Protein AF-0000000072377292 (afdb_homodimer)

Solvent-accessible surface area (backbone atoms only — not comparable to full-atom values): 14966 Å² total; per-residue (Å²): 128,84,75,73,73,66,74,70,62,81,72,75,58,75,62,56,68,40,69,69,59,47,49,64,40,39,66,60,52,14,61,30,43,77,53,61,78,62,57,56,56,51,33,43,78,67,64,73,38,49,72,64,57,51,51,53,51,50,49,40,46,76,70,64,47,57,48,38,60,54,42,36,54,50,50,62,59,41,61,79,67,62,52,64,70,54,53,48,56,61,66,24,74,66,40,38,66,78,19,56,61,43,51,62,51,50,51,50,44,52,52,49,24,52,52,52,51,52,50,51,50,53,54,52,51,54,53,58,70,77,101,129,83,76,76,74,61,84,61,62,84,68,73,58,75,63,58,67,41,70,67,57,46,62,70,42,39,66,61,51,15,61,30,42,76,55,60,78,61,57,57,57,52,34,43,54,66,64,74,40,49,73,66,58,49,52,52,51,52,51,40,45,75,70,65,47,58,48,37,60,55,43,36,54,52,50,63,60,41,60,78,66,63,50,65,70,54,53,48,57,64,64,24,74,67,40,39,66,76,21,58,59,43,51,62,53,51,50,51,42,53,53,51,25,52,51,54,50,50,52,51,52,52,53,51,52,54,53,60,70,76,101

InterPro domains:
  IPR004865 HSR domain [PF03172] (20-111)
  IPR004865 HSR domain [PS51414] (1-114)
  IPR043563 Nuclear body protein Sp110/Sp140/Sp140L-like [PTHR46386] (19-120)

pLDDT: mean 91.59, std 15.27, range [23.58, 98.94]

Sequence (262 aa):
MPTEHKQHLPEFPESFLSSRHFIYQKLEIAYAIHKPFPFLEGLRDNSFITETMYRESMEAYRNQVPVPRLVYNILSHLEKMFNLSFLQMLFSRINLREYPDLTRILKSFRSDSVWQKDKEGQRGREMNRDGMPTEHKQHLPEFPESFLSSRHFIYQKLEIAYAIHKP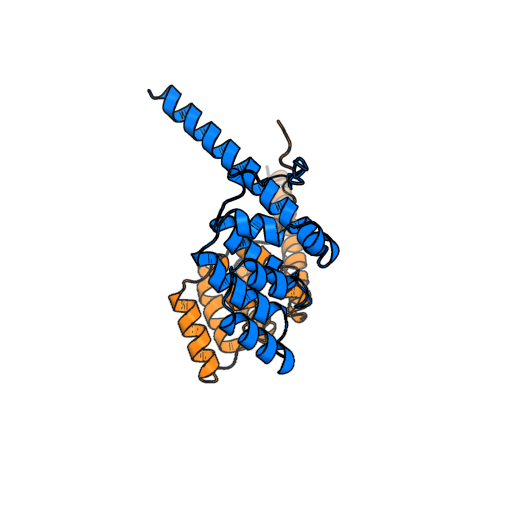FPFLEGLRDNSFITETMYRESMEAYRNQVPVPRLVYNILSHLEKMFNLSFLQMLFSRINLREYPDLTRILKSFRSDSVWQKDKEGQRGREMNRDG

Structure (mmCIF, N/CA/C/O backbone):
data_AF-0000000072377292-model_v1
#
loop_
_entity.id
_entity.type
_entity.pdbx_description
1 polymer 'Uncharacterized protein'
#
loop_
_atom_site.group_PDB
_atom_site.id
_atom_site.type_symbol
_atom_site.label_atom_id
_atom_site.label_alt_id
_atom_site.label_comp_id
_atom_site.label_asym_id
_atom_site.label_entity_id
_atom_site.label_seq_id
_atom_site.pdbx_PDB_ins_code
_atom_site.Cartn_x
_atom_site.Cartn_y
_atom_site.Cartn_z
_atom_site.occupancy
_atom_site.B_iso_or_equiv
_atom_site.auth_seq_id
_atom_site.auth_comp_id
_atom_site.auth_asym_id
_atom_site.auth_atom_id
_atom_site.pdbx_PDB_model_num
ATOM 1 N N . MET A 1 1 ? -16.922 46.625 6.844 1 34.06 1 MET A N 1
ATOM 2 C CA . MET A 1 1 ? -16.625 45.25 7.285 1 34.06 1 MET A CA 1
ATOM 3 C C . MET A 1 1 ? -16.266 44.375 6.102 1 34.06 1 MET A C 1
ATOM 5 O O . MET A 1 1 ? -17 44.312 5.113 1 34.06 1 MET A O 1
ATOM 9 N N . PRO A 1 2 ? -14.977 44.156 5.684 1 46.56 2 PRO A N 1
ATOM 10 C CA . PRO A 1 2 ? -14.602 43.312 4.527 1 46.56 2 PRO A CA 1
ATOM 11 C C . PRO A 1 2 ? -15.258 41.938 4.547 1 46.56 2 PRO A C 1
ATOM 13 O O . PRO A 1 2 ? -15.422 41.344 5.613 1 46.56 2 PRO A O 1
ATOM 16 N N . THR A 1 3 ? -16.359 41.781 3.857 1 43.12 3 THR A N 1
ATOM 17 C CA . THR A 1 3 ? -16.906 40.469 3.621 1 43.12 3 THR A CA 1
ATOM 18 C C . THR A 1 3 ? -15.797 39.469 3.338 1 43.12 3 THR A C 1
ATOM 20 O O . THR A 1 3 ? -15.008 39.656 2.412 1 43.12 3 THR A O 1
ATOM 23 N N . GLU A 1 4 ? -15.156 38.906 4.328 1 42.75 4 GLU A N 1
ATOM 24 C CA . GLU A 1 4 ? -14.258 37.781 4.164 1 42.75 4 GLU A CA 1
ATOM 25 C C . GLU A 1 4 ? -14.758 36.844 3.072 1 42.75 4 GLU A C 1
ATOM 27 O O . GLU A 1 4 ? -15.836 36.25 3.191 1 42.75 4 GLU A O 1
ATOM 32 N N . HIS A 1 5 ? -14.68 37.156 1.883 1 44.66 5 HIS A N 1
ATOM 33 C CA . HIS A 1 5 ? -14.789 36.125 0.8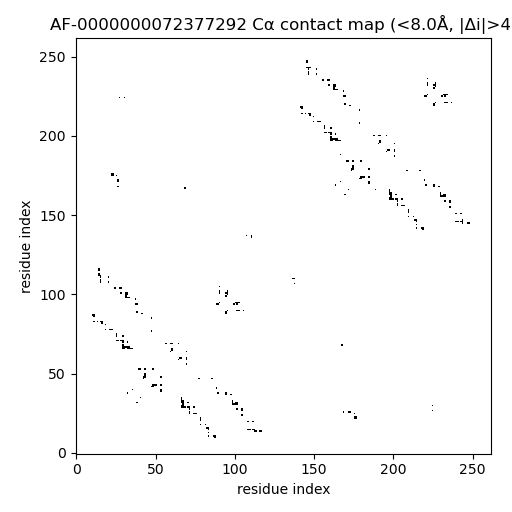59 1 44.66 5 HIS A CA 1
ATOM 34 C C . HIS A 1 5 ? -14.125 34.812 1.31 1 44.66 5 HIS A C 1
ATOM 36 O O . HIS A 1 5 ? -12.898 34.688 1.231 1 44.66 5 HIS A O 1
ATOM 42 N N . LYS A 1 6 ? -14.586 34.312 2.418 1 44.5 6 LYS A N 1
ATOM 43 C CA . LYS A 1 6 ? -14.109 32.969 2.67 1 44.5 6 LYS A CA 1
ATOM 44 C C . LYS A 1 6 ? -13.969 32.188 1.368 1 44.5 6 LYS A C 1
ATOM 46 O O . LYS A 1 6 ? -14.945 32 0.636 1 44.5 6 LYS A O 1
ATOM 51 N N . GLN A 1 7 ? -13.07 32.312 0.555 1 45.59 7 GLN A N 1
ATOM 52 C CA . GLN A 1 7 ? -12.766 31.375 -0.523 1 45.59 7 GLN A CA 1
ATOM 53 C C . GLN A 1 7 ? -13.219 29.953 -0.169 1 45.59 7 GLN A C 1
ATOM 55 O O . GLN A 1 7 ? -12.703 29.359 0.776 1 45.59 7 GLN A O 1
ATOM 60 N N . HIS A 1 8 ? -14.5 29.703 -0.208 1 46.12 8 HIS A N 1
ATOM 61 C CA . HIS A 1 8 ? -15.109 28.406 0.026 1 46.12 8 HIS A CA 1
ATOM 62 C C . HIS A 1 8 ? -14.328 27.297 -0.676 1 46.12 8 HIS A C 1
ATOM 64 O O . HIS A 1 8 ? -14.234 27.281 -1.905 1 46.12 8 HIS A O 1
ATOM 70 N N . LEU A 1 9 ? -13.133 27.016 -0.276 1 53.72 9 LEU A N 1
ATOM 71 C CA . LEU A 1 9 ? -12.578 25.781 -0.829 1 53.72 9 LEU A CA 1
ATOM 72 C C . LEU A 1 9 ? -13.656 24.703 -0.953 1 53.72 9 LEU A C 1
ATOM 74 O O . LEU A 1 9 ? -14.492 24.562 -0.06 1 53.72 9 LEU A O 1
ATOM 78 N N . PRO A 1 10 ? -13.969 24.391 -2.152 1 58.41 10 PRO A N 1
ATOM 79 C CA . PRO A 1 10 ? -15.008 23.359 -2.254 1 58.41 10 PRO A CA 1
ATOM 80 C C . PRO A 1 10 ? -14.883 22.297 -1.171 1 58.41 10 PRO A C 1
ATOM 82 O O . PRO A 1 10 ? -13.789 21.797 -0.911 1 58.41 10 PRO A O 1
ATOM 85 N N . GLU A 1 11 ? -15.75 22.438 -0.273 1 76.75 11 GLU A N 1
ATOM 86 C CA . GLU A 1 11 ? -15.828 21.438 0.794 1 76.75 11 GLU A CA 1
ATOM 87 C C . GLU A 1 11 ? -16.031 20.031 0.229 1 76.75 11 GLU A C 1
ATOM 89 O O . GLU A 1 11 ? -16.812 19.844 -0.714 1 76.75 11 GLU A O 1
ATOM 94 N N . PHE A 1 12 ? -15.156 19.188 0.659 1 86.62 12 PHE A N 1
ATOM 95 C CA . PHE A 1 12 ? -15.336 17.797 0.288 1 86.62 12 PHE A CA 1
ATOM 96 C C . PHE A 1 12 ? -16.625 17.234 0.87 1 86.62 12 PHE A C 1
ATOM 98 O O . PHE A 1 12 ? -16.938 17.469 2.041 1 86.62 12 PHE A O 1
ATOM 105 N N . PRO A 1 13 ? -17.344 16.688 0.032 1 88.5 13 PRO A N 1
ATOM 106 C CA . PRO A 1 13 ? -18.547 16.078 0.593 1 88.5 13 PRO A CA 1
ATOM 107 C C . PRO A 1 13 ? -18.234 15.055 1.686 1 88.5 13 PRO A C 1
ATOM 109 O O . PRO A 1 13 ? -17.172 14.414 1.654 1 88.5 13 PRO A O 1
ATOM 112 N N . GLU A 1 14 ? -19.125 14.898 2.621 1 90.25 14 GLU A N 1
ATOM 113 C CA . GLU A 1 14 ? -18.969 13.961 3.734 1 90.25 14 GLU A CA 1
ATOM 114 C C . GLU A 1 14 ? -18.781 12.531 3.236 1 90.25 14 GLU A C 1
ATOM 116 O O . GLU A 1 14 ? -18.172 11.711 3.912 1 90.25 14 GLU A O 1
ATOM 121 N N . SER A 1 15 ? -19.25 12.234 2.078 1 91.25 15 SER A N 1
ATOM 122 C CA . SER A 1 15 ? -19.172 10.898 1.493 1 91.25 15 SER A CA 1
ATOM 123 C C . SER A 1 15 ? -17.734 10.523 1.148 1 91.25 15 SER A C 1
ATOM 125 O O . SER A 1 15 ? -17.438 9.359 0.872 1 91.25 15 SER A O 1
ATOM 127 N N . PHE A 1 16 ? -16.891 11.508 1.224 1 92.38 16 PHE A N 1
ATOM 128 C CA . PHE A 1 16 ? -15.477 11.25 0.997 1 92.38 16 PHE A CA 1
ATOM 129 C C . PHE A 1 16 ? -14.844 10.562 2.207 1 92.38 16 PHE A C 1
ATOM 131 O O . PHE A 1 16 ? -13.773 9.969 2.104 1 92.38 16 PHE A O 1
ATOM 138 N N . LEU A 1 17 ? -15.477 10.727 3.332 1 92.31 17 LEU A N 1
ATOM 139 C CA . LEU A 1 17 ? -14.906 10.18 4.555 1 92.31 17 LEU A CA 1
ATOM 140 C C . LEU A 1 17 ? -15.055 8.664 4.594 1 92.31 17 LEU A C 1
ATOM 142 O O . LEU A 1 17 ? -16.094 8.148 4.988 1 92.31 17 LEU A O 1
ATOM 146 N N . SER A 1 18 ? -14.094 8.008 4.258 1 94 18 SER A N 1
ATOM 147 C CA . SER A 1 18 ? -13.984 6.551 4.312 1 94 18 SER A CA 1
ATOM 148 C C . SER A 1 18 ? -12.625 6.121 4.852 1 94 18 SER A C 1
ATOM 150 O O . SER A 1 18 ? -11.617 6.184 4.141 1 94 18 SER A O 1
ATOM 152 N N . SER A 1 19 ? -12.586 5.691 6.043 1 95.06 19 SER A N 1
ATOM 153 C CA . SER A 1 19 ? -11.344 5.223 6.645 1 95.06 19 SER A CA 1
ATOM 154 C C . SER A 1 19 ? -10.781 4.02 5.891 1 95.06 19 SER A C 1
ATOM 156 O O . SER A 1 19 ? -9.57 3.895 5.723 1 95.06 19 SER A O 1
ATOM 158 N N . ARG A 1 20 ? -11.703 3.191 5.492 1 95.44 20 ARG A N 1
ATOM 159 C CA . ARG A 1 20 ? -11.289 2.016 4.734 1 95.44 20 ARG A CA 1
ATOM 160 C C . ARG A 1 20 ? -10.555 2.416 3.459 1 95.44 20 ARG A C 1
ATOM 162 O O . ARG A 1 20 ? -9.5 1.871 3.148 1 95.44 20 ARG A O 1
ATOM 169 N N . HIS A 1 21 ? -11.18 3.348 2.766 1 96.94 21 HIS A N 1
ATOM 170 C CA . HIS A 1 21 ? -10.562 3.779 1.517 1 96.94 21 HIS A CA 1
ATOM 171 C C . HIS A 1 21 ? -9.242 4.496 1.774 1 96.94 21 HIS A C 1
ATOM 173 O O . HIS A 1 21 ? -8.289 4.352 1.003 1 96.94 21 HIS A O 1
ATOM 179 N N . PHE A 1 22 ? -9.18 5.27 2.846 1 97.94 22 PHE A N 1
ATOM 180 C CA . PHE A 1 22 ? -7.941 5.934 3.229 1 97.94 22 PHE A CA 1
ATOM 181 C C . PHE A 1 22 ? -6.836 4.914 3.48 1 97.94 22 PHE A C 1
ATOM 183 O O . PHE A 1 22 ? -5.723 5.062 2.975 1 97.94 22 PHE A O 1
ATOM 190 N N . ILE A 1 23 ? -7.105 3.873 4.23 1 97.75 23 ILE A N 1
ATOM 191 C CA . ILE A 1 23 ? -6.129 2.838 4.551 1 97.75 23 ILE A CA 1
ATOM 192 C C . ILE A 1 23 ? -5.684 2.137 3.268 1 97.75 23 ILE A C 1
ATOM 194 O O . ILE A 1 23 ? -4.488 1.904 3.064 1 97.75 23 ILE A O 1
ATOM 198 N N . TYR A 1 24 ? -6.617 1.896 2.373 1 96.5 24 TYR A N 1
ATOM 199 C CA . TYR A 1 24 ? -6.336 1.255 1.092 1 96.5 24 TYR A CA 1
ATOM 200 C C . TYR A 1 24 ? -5.406 2.111 0.244 1 96.5 24 TYR A C 1
ATOM 202 O O . TYR A 1 24 ? -4.551 1.588 -0.475 1 96.5 24 TYR A O 1
ATOM 210 N N . GLN A 1 25 ? -5.477 3.461 0.344 1 97.56 25 GLN A N 1
ATOM 211 C CA . GLN A 1 25 ? -4.73 4.406 -0.48 1 97.56 25 GLN A CA 1
ATOM 212 C C . GLN A 1 25 ? -3.48 4.898 0.246 1 97.56 25 GLN A C 1
ATOM 214 O O . GLN A 1 25 ? -2.676 5.641 -0.324 1 97.56 25 GLN A O 1
ATOM 219 N N . LYS A 1 26 ? -3.285 4.5 1.418 1 98.56 26 LYS A N 1
ATOM 220 C CA . LYS A 1 26 ? -2.279 5.062 2.314 1 98.56 26 LYS A CA 1
ATOM 221 C C . LYS A 1 26 ? -0.888 4.992 1.694 1 98.56 26 LYS A C 1
ATOM 223 O O . LYS A 1 26 ? -0.163 5.988 1.665 1 98.56 26 LYS A O 1
ATOM 228 N N . LEU A 1 27 ? -0.488 3.814 1.159 1 98.62 27 LEU A N 1
ATOM 229 C CA . LEU A 1 27 ? 0.818 3.662 0.526 1 98.62 27 LEU A CA 1
ATOM 230 C C . LEU A 1 27 ? 0.934 4.555 -0.704 1 98.62 27 LEU A C 1
ATOM 232 O O . LEU A 1 27 ? 1.964 5.199 -0.913 1 98.62 27 LEU A O 1
ATOM 236 N N . GLU A 1 28 ? -0.138 4.645 -1.483 1 98.62 28 GLU A N 1
ATOM 237 C CA . GLU A 1 28 ? -0.128 5.496 -2.668 1 98.62 28 GLU A CA 1
ATOM 238 C C . GLU A 1 28 ? 0.065 6.965 -2.291 1 98.62 28 GLU A C 1
ATOM 240 O O . GLU A 1 28 ? 0.78 7.699 -2.977 1 98.62 28 GLU A O 1
ATOM 245 N N . ILE A 1 29 ? -0.545 7.375 -1.211 1 98.81 29 ILE A N 1
ATOM 246 C CA . ILE A 1 29 ? -0.378 8.742 -0.734 1 98.81 29 ILE A CA 1
ATOM 247 C C . ILE A 1 29 ? 1.07 8.969 -0.307 1 98.81 29 ILE A C 1
ATOM 249 O O . ILE A 1 29 ? 1.687 9.969 -0.682 1 98.81 29 ILE A O 1
ATOM 253 N N . ALA A 1 30 ? 1.589 8.07 0.428 1 98.88 30 ALA A N 1
ATOM 254 C CA . ALA A 1 30 ? 2.957 8.195 0.923 1 98.88 30 ALA A CA 1
ATOM 255 C C . ALA A 1 30 ? 3.945 8.352 -0.23 1 98.88 30 ALA A C 1
ATOM 257 O O . ALA A 1 30 ? 4.879 9.148 -0.154 1 98.88 30 ALA A O 1
ATOM 258 N N . TYR A 1 31 ? 3.707 7.625 -1.323 1 98.75 31 TYR A N 1
ATOM 259 C CA . TYR A 1 31 ? 4.633 7.652 -2.449 1 98.75 31 TYR A CA 1
ATOM 260 C C . TYR A 1 31 ? 4.352 8.844 -3.359 1 98.75 31 TYR A C 1
ATOM 262 O O . TYR A 1 31 ? 5.199 9.227 -4.168 1 98.75 31 TYR A O 1
ATOM 270 N N . ALA A 1 32 ? 3.178 9.414 -3.252 1 98.81 32 ALA A N 1
ATOM 271 C CA . ALA A 1 32 ? 2.85 10.602 -4.035 1 98.81 32 ALA A CA 1
ATOM 272 C C . ALA A 1 32 ? 3.553 11.836 -3.477 1 98.81 32 ALA A C 1
ATOM 274 O O . ALA A 1 32 ? 3.912 12.75 -4.227 1 98.81 32 ALA A O 1
ATOM 275 N N . ILE A 1 33 ? 3.699 11.836 -2.199 1 98.88 33 ILE A N 1
ATOM 276 C CA . ILE A 1 33 ? 4.379 12.938 -1.528 1 98.88 33 ILE A CA 1
ATOM 277 C C . ILE A 1 33 ? 5.887 12.703 -1.545 1 98.88 33 ILE A C 1
ATOM 279 O O . ILE A 1 33 ? 6.434 12.078 -0.632 1 98.88 33 ILE A O 1
ATOM 283 N N . HIS A 1 34 ? 6.562 13.289 -2.539 1 97.94 34 HIS A N 1
ATOM 284 C CA . HIS A 1 34 ? 7.934 12.898 -2.842 1 97.94 34 HIS A CA 1
ATOM 285 C C . HIS A 1 34 ? 8.938 13.828 -2.162 1 97.94 34 HIS A C 1
ATOM 287 O O . HIS A 1 34 ? 10.141 13.586 -2.215 1 97.94 34 HIS A O 1
ATOM 293 N N . LYS A 1 35 ? 8.484 14.883 -1.556 1 98.62 35 LYS A N 1
ATOM 294 C CA . LYS A 1 35 ? 9.297 15.781 -0.741 1 98.62 35 LYS A CA 1
ATOM 295 C C . LYS A 1 35 ? 8.5 16.297 0.454 1 98.62 35 LYS A C 1
ATOM 297 O O . LYS A 1 35 ? 7.277 16.422 0.391 1 98.62 35 LYS A O 1
ATOM 302 N N . PRO A 1 36 ? 9.227 16.594 1.547 1 98.75 36 PRO A N 1
ATOM 303 C CA . PRO A 1 36 ? 8.5 16.938 2.771 1 98.75 36 PRO A CA 1
ATOM 304 C C . PRO A 1 36 ? 7.711 18.234 2.637 1 98.75 36 PRO A C 1
ATOM 306 O O . PRO A 1 36 ? 6.566 18.312 3.094 1 98.75 36 PRO A O 1
ATOM 309 N N . PHE A 1 37 ? 8.414 19.297 2.055 1 98.81 37 PHE A N 1
ATOM 310 C CA . PHE A 1 37 ? 7.742 20.578 1.917 1 98.81 37 PHE A CA 1
ATOM 311 C C . PHE A 1 37 ? 6.867 20.594 0.667 1 98.81 37 PHE A C 1
ATOM 313 O O . PHE A 1 37 ? 7.324 20.25 -0.421 1 98.81 37 PHE A O 1
ATOM 320 N N . PRO A 1 38 ? 5.645 21 0.76 1 98.81 38 PRO A N 1
ATOM 321 C CA . PRO A 1 38 ? 5.023 21.719 1.875 1 98.81 38 PRO A CA 1
ATOM 322 C C . PRO A 1 38 ? 4.164 20.812 2.754 1 98.81 38 PRO A C 1
ATOM 324 O O . PRO A 1 38 ? 3.547 21.281 3.713 1 98.81 38 PRO A O 1
ATOM 327 N N . PHE A 1 39 ? 4.043 19.578 2.541 1 98.94 39 PHE A N 1
ATOM 328 C CA . PHE A 1 39 ? 3.068 18.688 3.164 1 98.94 39 PHE A CA 1
ATOM 329 C C . PHE A 1 39 ? 3.242 18.672 4.676 1 98.94 39 PHE A C 1
ATOM 331 O O . PHE A 1 39 ? 2.279 18.859 5.422 1 98.94 39 PHE A O 1
ATOM 338 N N . LEU A 1 40 ? 4.461 18.516 5.148 1 98.88 40 LEU A N 1
ATOM 339 C CA . LEU A 1 40 ? 4.699 18.406 6.582 1 98.88 40 LEU A CA 1
ATOM 340 C C . LEU A 1 40 ? 4.402 19.734 7.281 1 98.88 40 LEU A C 1
ATOM 342 O O . LEU A 1 40 ? 3.879 19.734 8.398 1 98.88 40 LEU A O 1
ATOM 346 N N . GLU A 1 41 ? 4.723 20.797 6.633 1 98.81 41 GLU A N 1
ATOM 347 C CA . GLU A 1 41 ? 4.383 22.109 7.172 1 98.81 41 GLU A CA 1
ATOM 348 C C . GLU A 1 41 ? 2.871 22.297 7.266 1 98.81 41 GLU A C 1
ATOM 350 O O . GLU A 1 41 ? 2.367 22.859 8.242 1 98.81 41 GLU A O 1
ATOM 355 N N . GLY A 1 42 ? 2.172 21.812 6.219 1 98.69 42 GLY A N 1
ATOM 356 C CA . GLY A 1 42 ? 0.72 21.875 6.262 1 98.69 42 GLY A CA 1
ATOM 357 C C . GLY A 1 42 ? 0.125 21.062 7.406 1 98.69 42 GLY A C 1
ATOM 358 O O . GLY A 1 42 ? -0.812 21.516 8.062 1 98.69 42 GLY A O 1
ATOM 359 N N . LEU A 1 43 ? 0.648 19.922 7.699 1 98.69 43 LEU A N 1
ATOM 360 C CA . LEU A 1 43 ? 0.184 19.094 8.805 1 98.69 43 LEU A CA 1
ATOM 361 C C . LEU A 1 43 ? 0.381 19.812 10.141 1 98.69 43 LEU A C 1
ATOM 363 O O . LEU A 1 43 ? -0.53 19.859 10.969 1 98.69 43 LEU A O 1
ATOM 367 N N . ARG A 1 44 ? 1.561 20.391 10.297 1 98.56 44 ARG A N 1
ATOM 368 C CA . ARG A 1 44 ? 1.896 21.078 11.539 1 98.56 44 ARG A CA 1
ATOM 369 C C . ARG A 1 44 ? 1.021 22.312 11.742 1 98.56 44 ARG A C 1
ATOM 371 O O . ARG A 1 44 ? 0.413 22.484 12.797 1 98.56 44 ARG A O 1
ATOM 378 N N . ASP A 1 45 ? 0.889 23.078 10.68 1 98.12 45 ASP A N 1
ATOM 379 C CA . ASP A 1 45 ? 0.205 24.375 10.773 1 98.12 45 ASP A CA 1
ATOM 380 C C . ASP A 1 45 ? -1.294 24.188 10.992 1 98.12 45 ASP A C 1
ATOM 382 O O . ASP A 1 45 ? -1.967 25.078 11.516 1 98.12 45 ASP A O 1
ATOM 386 N N . ASN A 1 46 ? -1.831 23.062 10.648 1 97.25 46 ASN A N 1
ATOM 387 C CA . ASN A 1 46 ? -3.244 22.766 10.859 1 97.25 46 ASN A CA 1
ATOM 388 C C . ASN A 1 46 ? -3.449 21.844 12.062 1 97.25 46 ASN A C 1
ATOM 390 O O . ASN A 1 46 ? -4.547 21.328 12.266 1 97.25 46 ASN A O 1
ATOM 394 N N . SER A 1 47 ? -2.443 21.5 12.805 1 97.25 47 SER A N 1
ATOM 395 C CA . SER A 1 47 ? -2.457 20.797 14.078 1 97.25 47 SER A CA 1
ATOM 396 C C . SER A 1 47 ? -2.82 19.328 13.891 1 97.25 47 SER A C 1
ATOM 398 O O . SER A 1 47 ? -3.418 18.703 14.773 1 97.25 47 SER A O 1
ATOM 400 N N . PHE A 1 48 ? -2.516 18.828 12.672 1 98.06 48 PHE A N 1
ATOM 401 C CA . PHE A 1 48 ? -2.715 17.391 12.461 1 98.06 48 PHE A CA 1
ATOM 402 C C . PHE A 1 48 ? -1.597 16.594 13.109 1 98.06 48 PHE A C 1
ATOM 404 O O . PHE A 1 48 ? -1.788 15.422 13.453 1 98.06 48 PHE A O 1
ATOM 411 N N . ILE A 1 49 ? -0.416 17.203 13.227 1 98.44 49 ILE A N 1
ATOM 412 C CA . ILE A 1 49 ? 0.687 16.609 13.984 1 98.44 49 ILE A CA 1
ATOM 413 C C . ILE A 1 49 ? 1.219 17.641 14.984 1 98.44 49 ILE A C 1
ATOM 415 O O . ILE A 1 49 ? 1.006 18.844 14.828 1 98.44 49 ILE A O 1
ATOM 419 N N . THR A 1 50 ? 1.855 17.188 15.977 1 98.25 50 THR A N 1
ATOM 420 C CA . THR A 1 50 ? 2.455 18.047 16.984 1 98.25 50 THR A CA 1
ATOM 421 C C . THR A 1 50 ? 3.773 18.625 16.484 1 98.25 50 THR A C 1
ATOM 423 O O . THR A 1 50 ? 4.348 18.141 15.508 1 98.25 50 THR A O 1
ATOM 426 N N . GLU A 1 51 ? 4.195 19.609 17.172 1 98.5 51 GLU A N 1
ATOM 427 C CA . GLU A 1 51 ? 5.52 20.156 16.922 1 98.5 51 GLU A CA 1
ATOM 428 C C . GLU A 1 51 ? 6.602 19.094 17.078 1 98.5 51 GLU A C 1
ATOM 430 O O . GLU A 1 51 ? 7.574 19.078 16.328 1 98.5 51 GLU A O 1
ATOM 435 N N . THR A 1 52 ? 6.461 18.266 18.016 1 98.62 52 THR A N 1
ATOM 436 C CA . THR A 1 52 ? 7.434 17.203 18.266 1 98.62 52 THR A CA 1
ATOM 437 C C . THR A 1 52 ? 7.477 16.219 17.094 1 98.62 52 THR A C 1
ATOM 439 O O . THR A 1 52 ? 8.555 15.891 16.594 1 98.62 52 THR A O 1
ATOM 442 N N . MET A 1 53 ? 6.34 15.781 16.641 1 98.5 53 MET A N 1
ATOM 443 C CA . MET A 1 53 ? 6.285 14.859 15.5 1 98.5 53 MET A CA 1
ATOM 444 C C . MET A 1 53 ? 6.891 15.5 14.25 1 98.5 53 MET A C 1
ATOM 446 O O . MET A 1 53 ? 7.59 14.836 13.484 1 98.5 53 MET A O 1
ATOM 450 N N . TYR A 1 54 ? 6.617 16.766 14.094 1 98.75 54 TYR A N 1
ATOM 451 C CA . TYR A 1 54 ? 7.199 17.484 12.969 1 98.75 54 TYR A CA 1
ATOM 452 C C . TYR A 1 54 ? 8.719 17.484 13.047 1 98.75 54 TYR A C 1
ATOM 454 O O . TYR A 1 54 ? 9.398 17.141 12.078 1 98.75 54 TYR A O 1
ATOM 462 N N . ARG A 1 55 ? 9.227 17.812 14.188 1 98.75 55 ARG A N 1
ATOM 463 C CA . ARG A 1 55 ? 10.672 17.891 14.367 1 98.75 55 ARG A CA 1
ATOM 464 C C . ARG A 1 55 ? 11.32 16.516 14.188 1 98.75 55 ARG A C 1
ATOM 466 O O . ARG A 1 55 ? 12.367 16.406 13.539 1 98.75 55 ARG A O 1
ATOM 473 N N . GLU A 1 56 ? 10.75 15.523 14.711 1 98.69 56 GLU A N 1
ATOM 474 C CA . GLU A 1 56 ? 11.266 14.164 14.57 1 98.69 56 GLU A CA 1
ATOM 475 C C . GLU A 1 56 ? 11.25 13.719 13.117 1 98.69 56 GLU A C 1
ATOM 477 O O . GLU A 1 56 ? 12.172 13.039 12.664 1 98.69 56 GLU A O 1
ATOM 482 N N . SER A 1 57 ? 10.219 14.117 12.367 1 98.69 57 SER A N 1
ATOM 483 C CA . SER A 1 57 ? 10.125 13.773 10.953 1 98.69 57 SER A CA 1
ATOM 484 C C . SER A 1 57 ? 11.203 14.484 10.141 1 98.69 57 SER A C 1
ATOM 486 O O . SER A 1 57 ? 11.836 13.875 9.273 1 98.69 57 SER A O 1
ATOM 488 N N . MET A 1 58 ? 11.438 15.727 10.5 1 98.69 58 MET A N 1
ATOM 489 C CA . MET A 1 58 ? 12.469 16.484 9.797 1 98.69 58 MET A CA 1
ATOM 490 C C . MET A 1 58 ? 13.859 15.953 10.133 1 98.69 58 MET A C 1
ATOM 492 O O . MET A 1 58 ? 14.742 15.953 9.273 1 98.69 58 MET A O 1
ATOM 496 N N . GLU A 1 59 ? 14.008 15.555 11.352 1 98.81 59 GLU A N 1
ATOM 497 C CA . GLU A 1 59 ? 15.273 14.93 11.734 1 98.81 59 GLU A CA 1
ATOM 498 C C . GLU A 1 59 ? 15.492 13.617 10.977 1 98.81 59 GLU A C 1
ATOM 500 O O . GLU A 1 59 ? 16.594 13.359 10.492 1 98.81 59 GLU A O 1
ATOM 505 N N . ALA A 1 60 ? 14.523 12.75 10.867 1 98.62 60 ALA A N 1
ATOM 506 C CA . ALA A 1 60 ? 14.602 11.516 10.086 1 98.62 60 ALA A CA 1
ATOM 507 C C . ALA A 1 60 ? 14.977 11.812 8.641 1 98.62 60 ALA A C 1
ATOM 509 O O . ALA A 1 60 ? 15.828 11.133 8.062 1 98.62 60 ALA A O 1
ATOM 510 N N . TYR A 1 61 ? 14.359 12.859 8.156 1 98.62 61 TYR A N 1
ATOM 511 C CA . TYR A 1 61 ? 14.648 13.273 6.789 1 98.62 61 TYR A CA 1
ATOM 512 C C . TYR A 1 61 ? 16.109 13.672 6.637 1 98.62 61 TYR A C 1
ATOM 514 O O . TYR A 1 61 ? 16.781 13.258 5.688 1 98.62 61 TYR A O 1
ATOM 522 N N . ARG A 1 62 ? 16.609 14.414 7.531 1 98.38 62 ARG A N 1
ATOM 523 C CA . ARG A 1 62 ? 18.016 14.844 7.5 1 98.38 62 ARG A CA 1
ATOM 524 C C . ARG A 1 62 ? 18.953 13.648 7.648 1 98.38 62 ARG A C 1
ATOM 526 O O . ARG A 1 62 ? 20.062 13.656 7.102 1 98.38 62 ARG A O 1
ATOM 533 N N . ASN A 1 63 ? 18.484 12.633 8.312 1 98.31 63 ASN A N 1
ATOM 534 C CA . ASN A 1 63 ? 19.266 11.422 8.516 1 98.31 63 ASN A CA 1
ATOM 535 C C . ASN A 1 63 ? 19.047 10.422 7.391 1 98.31 63 ASN A C 1
ATOM 537 O O . ASN A 1 63 ? 19.312 9.227 7.559 1 98.31 63 ASN A O 1
ATOM 541 N N . GLN A 1 64 ? 18.344 10.789 6.375 1 97.94 64 GLN A N 1
ATOM 542 C CA . GLN A 1 64 ? 18.281 10.094 5.094 1 97.94 64 GLN A CA 1
ATOM 543 C C . GLN A 1 64 ? 17.25 8.961 5.121 1 97.94 64 GLN A C 1
ATOM 545 O O . GLN A 1 64 ? 17.375 7.984 4.379 1 97.94 64 GLN A O 1
ATOM 550 N N . VAL A 1 65 ? 16.344 9.055 6 1 97.75 65 VAL A N 1
ATOM 551 C CA . VAL A 1 65 ? 15.172 8.203 5.879 1 97.75 65 VAL A CA 1
ATOM 552 C C . VAL A 1 65 ? 14.391 8.578 4.617 1 97.75 65 VAL A C 1
ATOM 554 O O . VAL A 1 65 ? 14.102 9.75 4.383 1 97.75 65 VAL A O 1
ATOM 557 N N . PRO A 1 66 ? 14.047 7.555 3.793 1 98.06 66 PRO A N 1
ATOM 558 C CA . PRO A 1 66 ? 13.281 7.895 2.586 1 98.06 66 PRO A CA 1
ATOM 559 C C . PRO A 1 66 ? 11.961 8.578 2.9 1 98.06 66 PRO A C 1
ATOM 561 O O . PRO A 1 66 ? 11.289 8.227 3.873 1 98.06 66 PRO A O 1
ATOM 564 N N . VAL A 1 67 ? 11.516 9.461 2.045 1 98.69 67 VAL A N 1
ATOM 565 C CA . VAL A 1 67 ? 10.336 10.297 2.283 1 98.69 67 VAL A CA 1
ATOM 566 C C . VAL A 1 67 ? 9.086 9.422 2.355 1 98.69 67 VAL A C 1
ATOM 568 O O . VAL A 1 67 ? 8.266 9.586 3.26 1 98.69 67 VAL A O 1
ATOM 571 N N . PRO A 1 68 ? 8.898 8.477 1.458 1 98.81 68 PRO A N 1
ATOM 572 C CA . PRO A 1 68 ? 7.684 7.672 1.565 1 98.81 68 PRO A CA 1
ATOM 573 C C . PRO A 1 68 ? 7.562 6.961 2.91 1 98.81 68 PRO A C 1
ATOM 575 O O . PRO A 1 68 ? 6.453 6.785 3.424 1 98.81 68 PRO A O 1
ATOM 578 N N . ARG A 1 69 ? 8.703 6.574 3.443 1 98.31 69 ARG A N 1
ATOM 579 C CA . ARG A 1 69 ? 8.656 5.934 4.754 1 98.31 69 ARG A CA 1
ATOM 580 C C . ARG A 1 69 ? 8.227 6.922 5.832 1 98.31 69 ARG A C 1
ATOM 582 O O . ARG A 1 69 ? 7.414 6.586 6.695 1 98.31 69 ARG A O 1
ATOM 589 N N . LEU A 1 70 ? 8.781 8.102 5.773 1 98.5 70 LEU A N 1
ATOM 590 C CA . LEU A 1 70 ? 8.438 9.148 6.727 1 98.5 70 LEU A CA 1
ATOM 591 C C . LEU A 1 70 ? 6.965 9.523 6.625 1 98.5 70 LEU A C 1
ATOM 593 O O . LEU A 1 70 ? 6.27 9.594 7.641 1 98.5 70 LEU A O 1
ATOM 597 N N . VAL A 1 71 ? 6.5 9.695 5.441 1 98.88 71 VAL A N 1
ATOM 598 C CA . VAL A 1 71 ? 5.121 10.102 5.207 1 98.88 71 VAL A CA 1
ATOM 599 C C . VAL A 1 71 ? 4.168 8.969 5.598 1 98.88 71 VAL A C 1
ATOM 601 O O . VAL A 1 71 ? 3.127 9.211 6.207 1 98.88 71 VAL A O 1
ATOM 604 N N . TYR A 1 72 ? 4.523 7.801 5.281 1 98.75 72 TYR A N 1
ATOM 605 C CA . TYR A 1 72 ? 3.703 6.652 5.652 1 98.75 72 TYR A CA 1
ATOM 606 C C . TYR A 1 72 ? 3.514 6.586 7.16 1 98.75 72 TYR A C 1
ATOM 608 O O . TYR A 1 72 ? 2.408 6.328 7.645 1 98.75 72 TYR A O 1
ATOM 616 N N . ASN A 1 73 ? 4.617 6.82 7.891 1 97.88 73 ASN A N 1
ATOM 617 C CA . ASN A 1 73 ? 4.535 6.797 9.344 1 97.88 73 ASN A CA 1
ATOM 618 C C . ASN A 1 73 ? 3.564 7.855 9.867 1 97.88 73 ASN A C 1
ATOM 620 O O . ASN A 1 73 ? 2.777 7.586 10.773 1 97.88 73 ASN A O 1
ATOM 624 N N . ILE A 1 74 ? 3.605 8.961 9.297 1 98.56 74 ILE A N 1
ATOM 625 C CA . ILE A 1 74 ? 2.717 10.047 9.703 1 98.56 74 ILE A CA 1
ATOM 626 C C . ILE A 1 74 ? 1.273 9.688 9.359 1 98.56 74 ILE A C 1
ATOM 628 O O . ILE A 1 74 ? 0.369 9.883 10.172 1 98.56 74 ILE A O 1
ATOM 632 N N . LEU A 1 75 ? 1.054 9.156 8.148 1 98.56 75 LEU A N 1
ATOM 633 C CA . LEU A 1 75 ? -0.287 8.773 7.719 1 98.56 75 LEU A CA 1
ATOM 634 C C . LEU A 1 75 ? -0.853 7.676 8.617 1 98.56 75 LEU A C 1
ATOM 636 O O . LEU A 1 75 ? -2.055 7.652 8.891 1 98.56 75 LEU A O 1
ATOM 640 N N . SER A 1 76 ? -0.004 6.777 9.055 1 97.88 76 SER A N 1
ATOM 641 C CA . SER A 1 76 ? -0.432 5.727 9.977 1 97.88 76 SER A CA 1
ATOM 642 C C . SER A 1 76 ? -0.91 6.316 11.297 1 97.88 76 SER A C 1
ATOM 644 O O . SER A 1 76 ? -1.849 5.801 11.906 1 97.88 76 SER A O 1
ATOM 646 N N . HIS A 1 77 ? -0.296 7.379 11.719 1 96.31 77 HIS A N 1
ATOM 647 C CA . HIS A 1 77 ? -0.743 8.109 12.898 1 96.31 77 HIS A CA 1
ATOM 648 C C . HIS A 1 77 ? -2.072 8.812 12.641 1 96.31 77 HIS A C 1
ATOM 650 O O . HIS A 1 77 ? -2.975 8.766 13.484 1 96.31 77 HIS A O 1
ATOM 656 N N . LEU A 1 78 ? -2.266 9.367 11.516 1 96.94 78 LEU A N 1
ATOM 657 C CA . LEU A 1 78 ? -3.428 10.188 11.195 1 96.94 78 LEU A CA 1
ATOM 658 C C . LEU A 1 78 ? -4.652 9.312 10.938 1 96.94 78 LEU A C 1
ATOM 660 O O . LEU A 1 78 ? -5.785 9.797 11 1 96.94 78 LEU A O 1
ATOM 664 N N . GLU A 1 79 ? -4.387 8.086 10.578 1 95.69 79 GLU A N 1
ATOM 665 C CA . GLU A 1 79 ? -5.5 7.176 10.312 1 95.69 79 GLU A CA 1
ATOM 666 C C . GLU A 1 79 ? -6.426 7.078 11.523 1 95.69 79 GLU A C 1
ATOM 668 O O . GLU A 1 79 ? -7.645 6.945 11.367 1 95.69 79 GLU A O 1
ATOM 673 N N . LYS A 1 80 ? -5.891 7.227 12.625 1 92.88 80 LYS A N 1
ATOM 674 C CA . LYS A 1 80 ? -6.633 7.105 13.875 1 92.88 80 LYS A CA 1
ATOM 675 C C . LYS A 1 80 ? -7.523 8.328 14.102 1 92.88 80 LYS A C 1
ATOM 677 O O . LYS A 1 80 ? -8.508 8.25 14.836 1 92.88 80 LYS A O 1
ATOM 682 N N . MET A 1 81 ? -7.23 9.398 13.578 1 91.56 81 MET A N 1
ATOM 683 C CA . MET A 1 81 ? -7.992 10.641 13.727 1 91.56 81 MET A CA 1
ATOM 684 C C . MET A 1 81 ? -8.453 11.156 12.367 1 91.56 81 MET A C 1
ATOM 686 O O . MET A 1 81 ? -8.555 12.367 12.164 1 91.56 81 MET A O 1
ATOM 690 N N . PHE A 1 82 ? -8.586 10.289 11.516 1 93.06 82 PHE A N 1
ATOM 691 C CA . PHE A 1 82 ? -8.969 10.609 10.141 1 93.06 82 PHE A CA 1
ATOM 692 C C . PHE A 1 82 ? -10.25 11.438 10.109 1 93.06 82 PHE A C 1
ATOM 694 O O . PHE A 1 82 ? -11.219 11.109 10.789 1 93.06 82 PHE A O 1
ATOM 701 N N . ASN A 1 83 ? -10.25 12.523 9.375 1 94.81 83 ASN A N 1
ATOM 702 C CA . ASN A 1 83 ? -11.414 13.398 9.281 1 94.81 83 ASN A CA 1
ATOM 703 C C . ASN A 1 83 ? -11.422 14.188 7.973 1 94.81 83 ASN A C 1
ATOM 705 O O . ASN A 1 83 ? -10.461 14.125 7.203 1 94.81 83 ASN A O 1
ATOM 709 N N . LEU A 1 84 ? -12.484 14.898 7.77 1 94.5 84 LEU A N 1
ATOM 710 C CA . LEU A 1 84 ? -12.711 15.586 6.5 1 94.5 84 LEU A CA 1
ATOM 711 C C . LEU A 1 84 ? -11.742 16.75 6.332 1 94.5 84 LEU A C 1
ATOM 713 O O . LEU A 1 84 ? -11.312 17.047 5.215 1 94.5 84 LEU A O 1
ATOM 717 N N . SER A 1 85 ? -11.438 17.422 7.41 1 95.25 85 SER A N 1
ATOM 718 C CA . SER A 1 85 ? -10.531 18.562 7.32 1 95.25 85 SER A CA 1
ATOM 719 C C . SER A 1 85 ? -9.141 18.125 6.867 1 95.25 85 SER A C 1
ATOM 721 O O . SER A 1 85 ? -8.461 18.859 6.145 1 95.25 85 SER A O 1
ATOM 723 N N . PHE A 1 86 ? -8.68 16.953 7.207 1 97.25 86 PHE A N 1
ATOM 724 C CA . PHE A 1 86 ? -7.418 16.422 6.723 1 97.25 86 PHE A CA 1
ATOM 725 C C . PHE A 1 86 ? -7.473 16.172 5.215 1 97.25 86 PHE A C 1
ATOM 727 O O . PHE A 1 86 ? -6.535 16.531 4.492 1 97.25 86 PHE A O 1
ATOM 734 N N . LEU A 1 87 ? -8.547 15.562 4.766 1 96.88 87 LEU A N 1
ATOM 735 C CA . LEU A 1 87 ? -8.672 15.312 3.334 1 96.88 87 LEU A CA 1
ATOM 736 C C . LEU A 1 87 ? -8.633 16.625 2.551 1 96.88 87 LEU A C 1
ATOM 738 O O . LEU A 1 87 ? -8.031 16.688 1.478 1 96.88 87 LEU A O 1
ATOM 742 N N . GLN A 1 88 ? -9.25 17.609 3.123 1 96.62 88 GLN A N 1
ATOM 743 C CA . GLN A 1 88 ? -9.242 18.922 2.479 1 96.62 88 GLN A CA 1
ATOM 744 C C . GLN A 1 88 ? -7.828 19.484 2.367 1 96.62 88 GLN A C 1
ATOM 746 O O . GLN A 1 88 ? -7.453 20.031 1.332 1 96.62 88 GLN A O 1
ATOM 751 N N . MET A 1 89 ? -7.105 19.344 3.414 1 97.75 89 MET A N 1
ATOM 752 C CA . MET A 1 89 ? -5.723 19.797 3.391 1 97.75 89 MET A CA 1
ATOM 753 C C . MET A 1 89 ? -4.883 18.969 2.432 1 97.75 89 MET A C 1
ATOM 755 O O . MET A 1 89 ? -4.102 19.516 1.647 1 97.75 89 MET A O 1
ATOM 759 N N . LEU A 1 90 ? -5.043 17.656 2.465 1 98.25 90 LEU A N 1
ATOM 760 C CA . LEU A 1 90 ? -4.285 16.719 1.64 1 98.25 90 LEU A CA 1
ATOM 761 C C . LEU A 1 90 ? -4.461 17.047 0.159 1 98.25 90 LEU A C 1
ATOM 763 O O . LEU A 1 90 ? -3.486 17.047 -0.597 1 98.25 90 LEU A O 1
ATOM 767 N N . PHE A 1 91 ? -5.684 17.312 -0.171 1 98.06 91 PHE A N 1
ATOM 768 C CA . PHE A 1 91 ? -5.992 17.547 -1.577 1 98.06 91 PHE A CA 1
ATOM 769 C C . PHE A 1 91 ? -6.184 19.031 -1.852 1 98.06 91 PHE A C 1
ATOM 771 O O . PHE A 1 91 ? -7.008 19.422 -2.686 1 98.06 91 PHE A O 1
ATOM 778 N N . SER A 1 92 ? -5.547 19.875 -1.059 1 97.38 92 SER A N 1
ATOM 779 C CA . SER A 1 92 ? -5.574 21.312 -1.312 1 97.38 92 SER A CA 1
ATOM 780 C C . SER A 1 92 ? -4.945 21.656 -2.658 1 97.38 92 SER A C 1
ATOM 782 O O . SER A 1 92 ? -4.191 20.859 -3.215 1 97.38 92 SER A O 1
ATOM 784 N N . ARG A 1 93 ? -5.234 22.875 -3.086 1 97.12 93 ARG A N 1
ATOM 785 C CA . ARG A 1 93 ? -4.672 23.359 -4.348 1 97.12 93 ARG A CA 1
ATOM 786 C C . ARG A 1 93 ? -3.15 23.281 -4.332 1 97.12 93 ARG A C 1
ATOM 788 O O . ARG A 1 93 ? -2.533 22.844 -5.301 1 97.12 93 ARG A O 1
ATOM 795 N N . ILE A 1 94 ? -2.525 23.703 -3.309 1 98.38 94 ILE A N 1
ATOM 796 C CA . ILE A 1 94 ? -1.072 23.719 -3.182 1 98.38 94 ILE A CA 1
ATOM 797 C C . ILE A 1 94 ? -0.534 22.297 -3.25 1 98.38 94 ILE A C 1
ATOM 799 O O . ILE A 1 94 ? 0.399 22.016 -4.008 1 98.38 94 ILE A O 1
ATOM 803 N N . ASN A 1 95 ? -1.12 21.344 -2.516 1 98.56 95 ASN A N 1
ATOM 804 C CA . ASN A 1 95 ? -0.644 19.969 -2.502 1 98.56 95 ASN A CA 1
ATOM 805 C C . ASN A 1 95 ? -0.848 19.281 -3.854 1 98.56 95 ASN A C 1
ATOM 807 O O . ASN A 1 95 ? 0.012 18.531 -4.312 1 98.56 95 ASN A O 1
ATOM 811 N N . LEU A 1 96 ? -1.949 19.547 -4.512 1 98.56 96 LEU A N 1
ATOM 812 C CA . LEU A 1 96 ? -2.18 18.969 -5.828 1 98.56 96 LEU A CA 1
ATOM 813 C C . LEU A 1 96 ? -1.173 19.484 -6.844 1 98.56 96 LEU A C 1
ATOM 815 O O . LEU A 1 96 ? -0.783 18.766 -7.77 1 98.56 96 LEU A O 1
ATOM 819 N N . ARG A 1 97 ? -0.756 20.703 -6.66 1 98.5 97 ARG A N 1
ATOM 820 C CA . ARG A 1 97 ? 0.255 21.297 -7.535 1 98.5 97 ARG A CA 1
ATOM 821 C C . ARG A 1 97 ? 1.635 20.703 -7.242 1 98.5 97 ARG A C 1
ATOM 823 O O . ARG A 1 97 ? 2.371 20.359 -8.164 1 98.5 97 ARG A O 1
ATOM 830 N N . GLU A 1 98 ? 2.014 20.578 -5.965 1 98.75 98 GLU A N 1
ATOM 831 C CA . GLU A 1 98 ? 3.355 20.172 -5.551 1 98.75 98 GLU A CA 1
ATOM 832 C C . GLU A 1 98 ? 3.527 18.656 -5.633 1 98.75 98 GLU A C 1
ATOM 834 O O . GLU A 1 98 ? 4.641 18.172 -5.805 1 98.75 98 GLU A O 1
ATOM 839 N N . TYR A 1 99 ? 2.486 17.906 -5.586 1 98.75 99 TYR A N 1
ATOM 840 C CA . TYR A 1 99 ? 2.447 16.438 -5.656 1 98.75 99 TYR A CA 1
ATOM 841 C C . TYR A 1 99 ? 1.43 15.977 -6.691 1 98.75 99 TYR A C 1
ATOM 843 O O . TYR A 1 99 ? 0.359 15.477 -6.336 1 98.75 99 TYR A O 1
ATOM 851 N N . PRO A 1 100 ? 1.711 16 -7.867 1 98.44 100 PRO A N 1
ATOM 852 C CA . PRO A 1 100 ? 0.729 15.797 -8.93 1 98.44 100 PRO A CA 1
ATOM 853 C C . PRO A 1 100 ? 0.089 14.414 -8.883 1 98.44 100 PRO A C 1
ATOM 855 O O . PRO A 1 100 ? -1.062 14.242 -9.297 1 98.44 100 PRO A O 1
ATOM 858 N N . ASP A 1 101 ? 0.813 13.43 -8.344 1 98.19 101 ASP A N 1
ATOM 859 C CA . ASP A 1 101 ? 0.244 12.086 -8.266 1 98.19 101 ASP A CA 1
ATOM 860 C C . ASP A 1 101 ? -0.946 12.055 -7.312 1 98.19 101 ASP A C 1
ATOM 862 O O . ASP A 1 101 ? -1.725 11.094 -7.316 1 98.19 101 ASP A O 1
ATOM 866 N N . LEU A 1 102 ? -1.178 13.062 -6.512 1 98.69 102 LEU A N 1
ATOM 867 C CA . LEU A 1 102 ? -2.336 13.133 -5.629 1 98.69 102 LEU A CA 1
ATOM 868 C C . LEU A 1 102 ? -3.625 13.266 -6.43 1 98.69 102 LEU A C 1
ATOM 870 O O . LEU A 1 102 ? -4.703 12.922 -5.945 1 98.69 102 LEU A O 1
ATOM 874 N N . THR A 1 103 ? -3.469 13.766 -7.637 1 98.31 103 THR A N 1
ATOM 875 C CA . THR A 1 103 ? -4.652 13.945 -8.469 1 98.31 103 THR A CA 1
ATOM 876 C C . THR A 1 103 ? -5.32 12.609 -8.758 1 98.31 103 THR A C 1
ATOM 878 O O . THR A 1 103 ? -6.547 12.492 -8.695 1 98.31 103 THR A O 1
ATOM 881 N N . ARG A 1 104 ? -4.566 11.625 -9.078 1 97.81 104 ARG A N 1
ATOM 882 C CA . ARG A 1 104 ? -5.121 10.297 -9.312 1 97.81 104 ARG A CA 1
ATOM 883 C C . ARG A 1 104 ? -5.762 9.742 -8.047 1 97.81 104 ARG A C 1
ATOM 885 O O . ARG A 1 104 ? -6.812 9.094 -8.109 1 97.81 104 ARG A O 1
ATOM 892 N N . ILE A 1 105 ? -5.188 10.016 -6.953 1 98.12 105 ILE A N 1
ATOM 893 C CA . ILE A 1 105 ? -5.699 9.516 -5.68 1 98.12 105 ILE A CA 1
ATOM 894 C C . ILE A 1 105 ? -7.004 10.234 -5.336 1 98.12 105 ILE A C 1
ATOM 896 O O . ILE A 1 105 ? -7.945 9.609 -4.832 1 98.12 105 ILE A O 1
ATOM 900 N N . LEU A 1 106 ? -7.059 11.492 -5.605 1 97.88 106 LEU A N 1
ATOM 901 C CA . LEU A 1 106 ? -8.305 12.234 -5.426 1 97.88 106 LEU A CA 1
ATOM 902 C C . LEU A 1 106 ? -9.43 11.625 -6.254 1 97.88 106 LEU A C 1
ATOM 904 O O . LEU A 1 106 ? -10.555 11.484 -5.777 1 97.88 106 LEU A O 1
ATOM 908 N N . LYS A 1 107 ? -9.102 11.289 -7.438 1 97.19 107 LYS A N 1
ATOM 909 C CA . LYS A 1 107 ? -10.094 10.641 -8.297 1 97.19 107 LYS A CA 1
ATOM 910 C C . LYS A 1 107 ? -10.578 9.328 -7.676 1 97.19 107 LYS A C 1
ATOM 912 O O . LYS A 1 107 ? -11.758 8.992 -7.762 1 97.19 107 LYS A O 1
ATOM 917 N N . SER A 1 108 ? -9.648 8.609 -7.062 1 96.5 108 SER A N 1
ATOM 918 C CA . SER A 1 108 ? -10.008 7.363 -6.391 1 96.5 108 SER A CA 1
ATOM 919 C C . SER A 1 108 ? -10.977 7.613 -5.242 1 96.5 108 SER A C 1
ATOM 921 O O . SER A 1 108 ? -11.93 6.855 -5.047 1 96.5 108 SER A O 1
ATOM 923 N N . PHE A 1 109 ? -10.789 8.664 -4.5 1 96.44 109 PHE A N 1
ATOM 924 C CA . PHE A 1 109 ? -11.695 9.016 -3.414 1 96.44 109 PHE A CA 1
ATOM 925 C C . PHE A 1 109 ? -13.07 9.391 -3.953 1 96.44 109 PHE A C 1
ATOM 927 O O . PHE A 1 109 ? -14.094 9.031 -3.359 1 96.44 109 PHE A O 1
ATOM 934 N N . ARG A 1 110 ? -13.062 10.07 -5.035 1 95.75 110 ARG A N 1
ATOM 935 C CA . ARG A 1 110 ? -14.328 10.438 -5.66 1 95.75 110 ARG A CA 1
ATOM 936 C C . ARG A 1 110 ? -15.102 9.203 -6.105 1 95.75 110 ARG A C 1
ATOM 938 O O . ARG A 1 110 ? -16.312 9.094 -5.867 1 95.75 110 ARG A O 1
ATOM 945 N N . SER A 1 111 ? -14.422 8.305 -6.73 1 96 111 SER A N 1
ATOM 946 C CA . SER A 1 111 ? -15.047 7.07 -7.18 1 96 111 SER A CA 1
ATOM 947 C C . SER A 1 111 ? -15.594 6.266 -6.008 1 96 111 SER A C 1
ATOM 949 O O . SER A 1 111 ? -16.703 5.73 -6.078 1 96 111 SER A O 1
ATOM 951 N N . ASP A 1 112 ? -14.82 6.207 -4.973 1 95.94 112 ASP A N 1
ATOM 952 C CA . ASP A 1 112 ? -15.266 5.488 -3.781 1 95.94 112 ASP A CA 1
ATOM 953 C C . ASP A 1 112 ? -16.531 6.125 -3.195 1 95.94 112 ASP A C 1
ATOM 955 O O . ASP A 1 112 ? -17.422 5.426 -2.727 1 95.94 112 ASP A O 1
ATOM 959 N N . SER A 1 113 ? -16.562 7.379 -3.186 1 94.81 113 SER A N 1
ATOM 960 C CA . SER A 1 113 ? -17.719 8.117 -2.666 1 94.81 113 SER A CA 1
ATOM 961 C C . SER A 1 113 ? -18.984 7.781 -3.438 1 94.81 113 SER A C 1
ATOM 963 O O . SER A 1 113 ? -20.047 7.605 -2.844 1 94.81 113 SER A O 1
ATOM 965 N N . VAL A 1 114 ? -18.891 7.727 -4.684 1 94.06 114 VAL A N 1
ATOM 966 C CA . VAL A 1 114 ? -20.016 7.391 -5.543 1 94.06 114 VAL A CA 1
ATOM 967 C C . VAL A 1 114 ? -20.484 5.969 -5.246 1 94.06 114 VAL A C 1
ATOM 969 O O . VAL A 1 114 ? -21.688 5.715 -5.121 1 94.06 114 VAL A O 1
ATOM 972 N N . TRP A 1 115 ? -19.531 5.117 -5.117 1 92.31 115 TRP A N 1
ATOM 973 C CA . TRP A 1 115 ? -19.844 3.719 -4.828 1 92.31 115 TRP A CA 1
ATOM 974 C C . TRP A 1 115 ? -20.562 3.586 -3.492 1 92.31 115 TRP A C 1
ATOM 976 O O . TRP A 1 115 ? -21.562 2.859 -3.387 1 92.31 115 TRP A O 1
ATOM 986 N N . GLN A 1 116 ? -20.109 4.277 -2.471 1 91.5 116 GLN A N 1
ATOM 987 C CA . GLN A 1 116 ? -20.719 4.227 -1.145 1 91.5 116 GLN A CA 1
ATOM 988 C C . GLN A 1 116 ? -22.141 4.742 -1.178 1 91.5 116 GLN A C 1
ATOM 990 O O . GLN A 1 116 ? -23.031 4.18 -0.527 1 91.5 116 GLN A O 1
ATOM 995 N N . LYS A 1 117 ? -22.406 5.762 -1.896 1 92.81 117 LYS A N 1
ATOM 996 C CA . LYS A 1 117 ? -23.75 6.332 -2.018 1 92.81 117 LYS A CA 1
ATOM 997 C C . LYS A 1 117 ? -24.688 5.367 -2.727 1 92.81 117 LYS A C 1
ATOM 999 O O . LYS A 1 117 ? -25.859 5.238 -2.344 1 92.81 117 LYS A O 1
ATOM 1004 N N . ASP A 1 118 ? -24.188 4.758 -3.744 1 92.44 118 ASP A N 1
ATOM 1005 C CA . ASP A 1 118 ? -24.984 3.768 -4.469 1 92.44 118 ASP A CA 1
ATOM 1006 C C . ASP A 1 118 ? -25.359 2.598 -3.564 1 92.44 118 ASP A C 1
ATOM 1008 O O . ASP A 1 118 ? -26.5 2.119 -3.602 1 92.44 118 ASP A O 1
ATOM 1012 N N . LYS A 1 119 ? -24.453 2.238 -2.826 1 91.56 119 LYS A N 1
ATOM 1013 C CA . LYS A 1 119 ? -24.703 1.126 -1.913 1 91.56 119 LYS A CA 1
ATOM 1014 C C . LYS A 1 119 ? -25.734 1.501 -0.857 1 91.56 119 LYS A C 1
ATOM 1016 O O . LYS A 1 119 ? -26.594 0.691 -0.512 1 91.56 119 LYS A O 1
ATOM 1021 N N . GLU A 1 120 ? -25.641 2.67 -0.318 1 90.38 120 GLU A N 1
ATOM 1022 C CA . GLU A 1 120 ? -26.594 3.17 0.666 1 90.38 120 GLU A CA 1
ATOM 1023 C C . GLU A 1 120 ? -27.984 3.305 0.061 1 90.38 120 GLU A C 1
ATOM 1025 O O . GLU A 1 120 ? -28.984 3.014 0.722 1 90.38 120 GLU A O 1
ATOM 1030 N N . GLY A 1 121 ? -27.953 3.797 -1.156 1 89.19 121 GLY A N 1
ATOM 1031 C CA . GLY A 1 121 ? -29.219 3.883 -1.851 1 89.19 121 GLY A CA 1
ATOM 1032 C C . GLY A 1 121 ? -29.891 2.533 -2.043 1 89.19 121 GLY A C 1
ATOM 1033 O O . GLY A 1 121 ? -31.094 2.398 -1.843 1 89.19 121 GLY A O 1
ATOM 1034 N N . GLN A 1 122 ? -29.141 1.583 -2.453 1 91.25 122 GLN A N 1
ATOM 1035 C CA . GLN A 1 122 ? -29.672 0.235 -2.646 1 91.25 122 GLN A CA 1
ATOM 1036 C C . GLN A 1 122 ? -30.172 -0.351 -1.333 1 91.25 122 GLN A C 1
ATOM 1038 O O . GLN A 1 122 ? -31.25 -0.963 -1.295 1 91.25 122 GLN A O 1
ATOM 1043 N N . ARG A 1 123 ? -29.438 -0.154 -0.293 1 90.38 123 ARG A N 1
ATOM 1044 C CA . ARG A 1 123 ? -29.844 -0.632 1.027 1 90.38 123 ARG A CA 1
ATOM 1045 C C . ARG A 1 123 ? -31.141 0.035 1.484 1 90.38 123 ARG A C 1
ATOM 1047 O O . ARG A 1 123 ? -32 -0.612 2.086 1 90.38 123 ARG A O 1
ATOM 1054 N N . GLY A 1 124 ? -31.203 1.373 1.192 1 87.31 124 GLY A N 1
ATOM 1055 C CA . GLY A 1 124 ? -32.406 2.109 1.529 1 87.31 124 GLY A CA 1
ATOM 1056 C C . GLY A 1 124 ? -33.625 1.62 0.78 1 87.31 124 GLY A C 1
ATOM 1057 O O . GLY A 1 124 ? -34.719 1.512 1.355 1 87.31 124 GLY A O 1
ATOM 1058 N N . ARG A 1 125 ? -33.469 1.229 -0.422 1 90.62 125 ARG A N 1
ATOM 1059 C CA . ARG A 1 125 ? -34.562 0.708 -1.23 1 90.62 125 ARG A CA 1
ATOM 1060 C C . ARG A 1 125 ? -35 -0.663 -0.731 1 90.62 125 ARG A C 1
ATOM 1062 O O . ARG A 1 125 ? -36.188 -0.952 -0.683 1 90.62 125 ARG A O 1
ATOM 1069 N N . GLU A 1 126 ? -34.156 -1.477 -0.374 1 89.44 126 GLU A N 1
ATOM 1070 C CA . GLU A 1 126 ? -34.469 -2.818 0.122 1 89.44 126 GLU A CA 1
ATOM 1071 C C . GLU A 1 126 ? -35.188 -2.766 1.458 1 89.44 126 GLU A C 1
ATOM 1073 O O . GLU A 1 126 ? -36.156 -3.516 1.679 1 89.44 126 GLU A O 1
ATOM 1078 N N . MET A 1 127 ? -34.875 -1.874 2.277 1 92.5 127 MET A N 1
ATOM 1079 C CA . MET A 1 127 ? -35.5 -1.708 3.58 1 92.5 127 MET A CA 1
ATOM 1080 C C . MET A 1 127 ? -36.938 -1.188 3.422 1 92.5 127 MET A C 1
ATOM 1082 O O . MET A 1 127 ? -37.812 -1.533 4.211 1 92.5 127 MET A O 1
ATOM 1086 N N . ASN A 1 128 ? -37.125 -0.323 2.451 1 89.56 128 ASN A N 1
ATOM 1087 C CA . ASN A 1 128 ? -38.469 0.229 2.215 1 89.56 128 ASN A CA 1
ATOM 1088 C C . ASN A 1 128 ? -39.406 -0.806 1.591 1 89.56 128 ASN A C 1
ATOM 1090 O O . ASN A 1 128 ? -40.594 -0.765 1.809 1 89.56 128 ASN A O 1
ATOM 1094 N N . ARG A 1 129 ? -38.812 -1.634 0.876 1 90 129 ARG A N 1
ATOM 1095 C CA . ARG A 1 129 ? -39.625 -2.682 0.257 1 90 129 ARG A CA 1
ATOM 1096 C C . ARG A 1 129 ? -40.094 -3.68 1.298 1 90 129 ARG A C 1
ATOM 1098 O O . ARG A 1 129 ? -41.25 -4.148 1.226 1 90 129 ARG A O 1
ATOM 1105 N N . ASP A 1 130 ? -39.312 -3.979 2.246 1 87.62 130 ASP A N 1
ATOM 1106 C CA . ASP A 1 130 ? -39.656 -4.969 3.262 1 87.62 130 ASP A CA 1
ATOM 1107 C C . ASP A 1 130 ? -40.5 -4.348 4.379 1 87.62 130 ASP A C 1
ATOM 1109 O O . ASP A 1 130 ? -41.031 -5.059 5.242 1 87.62 130 ASP A O 1
ATOM 1113 N N . GLY A 1 131 ? -40.5 -3.031 4.492 1 63.91 131 GLY A N 1
ATOM 1114 C CA . GLY A 1 131 ? -41.344 -2.41 5.508 1 63.91 131 GLY A CA 1
ATOM 1115 C C . GLY A 1 131 ? -42.625 -1.878 4.957 1 63.91 131 GLY A C 1
ATOM 1116 O O . GLY A 1 131 ? -43.688 -2.035 5.582 1 63.91 131 GLY A O 1
ATOM 1117 N N . MET B 1 1 ? -27.281 2.395 -18.109 1 23.58 1 MET B N 1
ATOM 1118 C CA . MET B 1 1 ? -26.453 1.704 -17.125 1 23.58 1 MET B CA 1
ATOM 1119 C C . MET B 1 1 ? -25.078 2.355 -17 1 23.58 1 MET B C 1
ATOM 1121 O O . MET B 1 1 ? -24.359 2.484 -18 1 23.58 1 MET B O 1
ATOM 1125 N N . PRO B 1 2 ? -24.844 3.438 -16.25 1 32.06 2 PRO B N 1
ATOM 1126 C CA . PRO B 1 2 ? -23.594 4.188 -16.203 1 32.06 2 PRO B CA 1
ATOM 1127 C C . PRO B 1 2 ? -22.375 3.291 -15.992 1 32.06 2 PRO B C 1
ATOM 1129 O O . PRO B 1 2 ? -22.438 2.348 -15.203 1 32.06 2 PRO B O 1
ATOM 1132 N N . THR B 1 3 ? -21.672 2.975 -17 1 29.55 3 THR B N 1
ATOM 1133 C CA . THR B 1 3 ? -20.391 2.256 -17 1 29.55 3 THR B CA 1
ATOM 1134 C C . THR B 1 3 ? -19.453 2.836 -15.953 1 29.55 3 THR B C 1
ATOM 1136 O O . THR B 1 3 ? -19.156 4.031 -15.977 1 29.55 3 THR B O 1
ATOM 1139 N N . GLU B 1 4 ? -19.531 2.486 -14.758 1 33.28 4 GLU B N 1
ATOM 1140 C CA . GLU B 1 4 ? -18.609 2.719 -13.648 1 33.28 4 GLU B CA 1
ATOM 1141 C C . GLU B 1 4 ? -17.172 2.777 -14.141 1 33.28 4 GLU B C 1
ATOM 1143 O O . GLU B 1 4 ? -16.672 1.814 -14.719 1 33.28 4 GLU B O 1
ATOM 1148 N N . HIS B 1 5 ? -16.781 3.775 -14.734 1 35.09 5 HIS B N 1
ATOM 1149 C CA . HIS B 1 5 ? -15.375 3.959 -15.047 1 35.09 5 HIS B CA 1
ATOM 1150 C C . HIS B 1 5 ? -14.492 3.641 -13.844 1 35.09 5 HIS B C 1
ATOM 1152 O O . HIS B 1 5 ? -14.32 4.48 -12.961 1 35.09 5 HIS B O 1
ATOM 1158 N N . LYS B 1 6 ? -14.609 2.533 -13.289 1 35 6 LYS B N 1
ATOM 1159 C CA . LYS B 1 6 ? -13.586 2.07 -12.359 1 35 6 LYS B CA 1
ATOM 1160 C C . LYS B 1 6 ? -12.203 2.545 -12.789 1 35 6 LYS B C 1
ATOM 1162 O O . LYS B 1 6 ? -11.789 2.316 -13.922 1 35 6 LYS B O 1
ATOM 1167 N N . GLN B 1 7 ? -11.82 3.582 -12.68 1 39.66 7 GLN B N 1
ATOM 1168 C CA . GLN B 1 7 ? -10.391 3.854 -12.797 1 39.66 7 GLN B CA 1
ATOM 1169 C C . GLN B 1 7 ? -9.57 2.598 -12.531 1 39.66 7 GLN B C 1
ATOM 1171 O O . GLN B 1 7 ? -9.484 2.133 -11.391 1 39.66 7 GLN B O 1
ATOM 1176 N N . HIS B 1 8 ? -9.703 1.544 -13.391 1 39.94 8 HIS B N 1
ATOM 1177 C CA . HIS B 1 8 ? -9.312 0.141 -13.367 1 39.94 8 HIS B CA 1
ATOM 1178 C C . HIS B 1 8 ? -7.801 -0.003 -13.219 1 39.94 8 HIS B C 1
ATOM 1180 O O . HIS B 1 8 ? -7.039 0.529 -14.031 1 39.94 8 HIS B O 1
ATOM 1186 N N . LEU B 1 9 ? -7.215 0.318 -12.102 1 51.47 9 LEU B N 1
ATOM 1187 C CA . LEU B 1 9 ? -5.918 -0.344 -12.086 1 51.47 9 LEU B CA 1
ATOM 1188 C C . LEU B 1 9 ? -5.914 -1.567 -12.992 1 51.47 9 LEU B C 1
ATOM 1190 O O . LEU B 1 9 ? -6.93 -2.26 -13.109 1 51.47 9 LEU B O 1
ATOM 1194 N N . PRO B 1 10 ? -5.105 -1.412 -14.008 1 55.19 10 PRO B N 1
ATOM 1195 C CA . PRO B 1 10 ? -5.176 -2.586 -14.883 1 55.19 10 PRO B CA 1
ATOM 1196 C C . PRO B 1 10 ? -5.461 -3.875 -14.109 1 55.19 10 PRO B C 1
ATOM 1198 O O . PRO B 1 10 ? -4.742 -4.207 -13.164 1 55.19 10 PRO B O 1
ATOM 1201 N N . GLU B 1 11 ? -6.707 -4.121 -14.078 1 72.5 11 GLU B N 1
ATOM 1202 C CA . GLU B 1 11 ? -7.117 -5.383 -13.469 1 72.5 11 GLU B CA 1
ATOM 1203 C C . GLU B 1 11 ? -6.41 -6.566 -14.125 1 72.5 11 GLU B C 1
ATOM 1205 O O . GLU B 1 11 ? -6.281 -6.621 -15.352 1 72.5 11 GLU B O 1
ATOM 1210 N N . PHE B 1 12 ? -5.746 -7.168 -13.273 1 86.56 12 PHE B N 1
ATOM 1211 C CA . PHE B 1 12 ? -5.18 -8.422 -13.75 1 86.56 12 PHE B CA 1
ATOM 1212 C C . PHE B 1 12 ? -6.277 -9.367 -14.234 1 86.56 12 PHE B C 1
ATOM 1214 O O . PHE B 1 12 ? -7.281 -9.555 -13.547 1 86.56 12 PHE B O 1
ATOM 1221 N N . PRO B 1 13 ? -6.074 -9.805 -15.453 1 88.5 13 PRO B N 1
ATOM 1222 C CA . PRO B 1 13 ? -7.082 -10.773 -15.898 1 88.5 13 PRO B CA 1
ATOM 1223 C C . PRO B 1 13 ? -7.191 -11.984 -14.977 1 88.5 13 PRO B C 1
ATOM 1225 O O . PRO B 1 13 ? -6.207 -12.375 -14.344 1 88.5 13 PRO B O 1
ATOM 1228 N N . GLU B 1 14 ? -8.375 -12.539 -14.914 1 89.81 14 GLU B N 1
ATOM 1229 C CA . GLU B 1 14 ? -8.633 -13.711 -14.086 1 89.81 14 GLU B CA 1
ATOM 1230 C C . GLU B 1 14 ? -7.703 -14.859 -14.469 1 89.81 14 GLU B C 1
ATOM 1232 O O . GLU B 1 14 ? -7.391 -15.719 -13.633 1 89.81 14 GLU B O 1
ATOM 1237 N N . SER B 1 15 ? -7.254 -14.883 -15.656 1 90.06 15 SER B N 1
ATOM 1238 C CA . SER B 1 15 ? -6.379 -15.938 -16.156 1 90.06 15 SER B CA 1
ATOM 1239 C C . SER B 1 15 ? -5.02 -15.906 -15.469 1 90.06 15 SER B C 1
ATOM 1241 O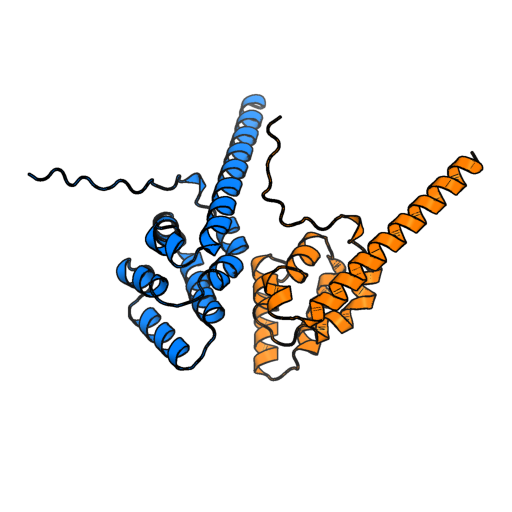 O . SER B 1 15 ? -4.238 -16.859 -15.578 1 90.06 15 SER B O 1
ATOM 1243 N N . PHE B 1 16 ? -4.773 -14.852 -14.773 1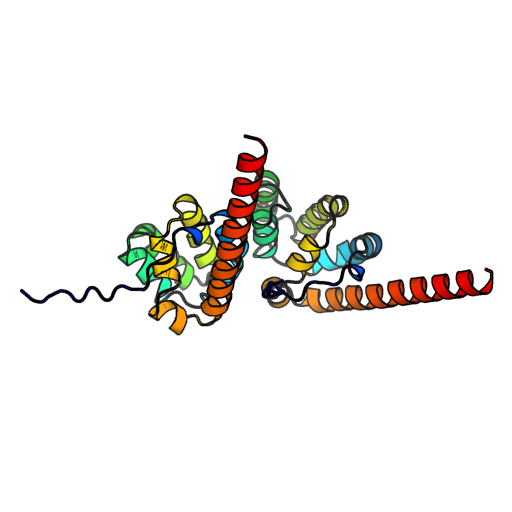 91.56 16 PHE B N 1
ATOM 1244 C CA . PHE B 1 16 ? -3.531 -14.75 -14.016 1 91.56 16 PHE B CA 1
ATOM 1245 C C . PHE B 1 16 ? -3.592 -15.625 -12.766 1 91.56 16 PHE B C 1
ATOM 1247 O O . PHE B 1 16 ? -2.559 -15.93 -12.164 1 91.56 16 PHE B O 1
ATOM 1254 N N . LEU B 1 17 ? -4.762 -15.961 -12.367 1 91.5 17 LEU B N 1
ATOM 1255 C CA . LEU B 1 17 ? -4.918 -16.719 -11.133 1 91.5 17 LEU B CA 1
ATOM 1256 C C . LEU B 1 17 ? -4.52 -18.188 -11.336 1 91.5 17 LEU B C 1
ATOM 1258 O O . LEU B 1 17 ? -5.316 -18.984 -11.836 1 91.5 17 LEU B O 1
ATOM 1262 N N . SER B 1 18 ? -3.424 -18.5 -10.953 1 93 18 SER B N 1
ATOM 1263 C CA . SER B 1 18 ? -2.891 -19.844 -10.969 1 93 18 SER B CA 1
ATOM 1264 C C . SER B 1 18 ? -2.127 -20.156 -9.68 1 93 18 SER B C 1
ATOM 1266 O O . SER B 1 18 ? -0.985 -19.719 -9.516 1 93 18 SER B O 1
ATOM 1268 N N . SER B 1 19 ? -2.674 -20.891 -8.781 1 93.69 19 SER B N 1
ATOM 1269 C CA . SER B 1 19 ? -2.029 -21.281 -7.527 1 93.69 19 SER B CA 1
ATOM 1270 C C . SER B 1 19 ? -0.759 -22.078 -7.781 1 93.69 19 SER B C 1
ATOM 1272 O O . SER B 1 19 ? 0.24 -21.906 -7.078 1 93.69 19 SER B O 1
ATOM 1274 N N . ARG B 1 20 ? -0.929 -22.906 -8.758 1 94.75 20 ARG B N 1
ATOM 1275 C CA . ARG B 1 20 ? 0.238 -23.703 -9.117 1 94.75 20 ARG B CA 1
ATOM 1276 C C . ARG B 1 20 ? 1.411 -22.828 -9.516 1 94.75 20 ARG B C 1
ATOM 1278 O O . ARG B 1 20 ? 2.537 -23.031 -9.062 1 94.75 20 ARG B O 1
ATOM 1285 N N . HIS B 1 21 ? 1.111 -21.891 -10.375 1 96.62 21 HIS B N 1
ATOM 1286 C CA . HIS B 1 21 ? 2.184 -21 -10.828 1 96.62 21 HIS B CA 1
ATOM 1287 C C . HIS B 1 21 ? 2.723 -20.156 -9.68 1 96.62 21 HIS B C 1
ATOM 1289 O O . HIS B 1 21 ? 3.928 -19.906 -9.602 1 96.62 21 HIS B O 1
ATOM 1295 N N . PHE B 1 22 ? 1.86 -19.719 -8.805 1 97.56 22 PHE B N 1
ATOM 1296 C CA . PHE B 1 22 ? 2.271 -18.969 -7.633 1 97.56 22 PHE B CA 1
ATOM 1297 C C . PHE B 1 22 ? 3.232 -19.781 -6.773 1 97.56 22 PHE B C 1
ATOM 1299 O O . PHE B 1 22 ? 4.285 -19.281 -6.363 1 97.56 22 PHE B O 1
ATOM 1306 N N . ILE B 1 23 ? 2.859 -21 -6.488 1 97.38 23 ILE B N 1
ATOM 1307 C CA . ILE B 1 23 ? 3.695 -21.875 -5.672 1 97.38 23 ILE B CA 1
ATOM 1308 C C . ILE B 1 23 ? 5.051 -22.078 -6.344 1 97.38 23 ILE B C 1
ATOM 1310 O O . ILE B 1 23 ? 6.09 -22.031 -5.684 1 97.38 23 ILE B O 1
ATOM 1314 N N . TYR B 1 24 ? 5 -22.219 -7.691 1 97.06 24 TYR B N 1
ATOM 1315 C CA . TYR B 1 24 ? 6.219 -22.391 -8.469 1 97.06 24 TYR B CA 1
ATOM 1316 C C . TYR B 1 24 ? 7.113 -21.156 -8.359 1 97.06 24 TYR B C 1
ATOM 1318 O O . TYR B 1 24 ? 8.336 -21.266 -8.328 1 97.06 24 TYR B O 1
ATOM 1326 N N . GLN B 1 25 ? 6.562 -19.953 -8.273 1 98 25 GLN B N 1
ATOM 1327 C CA . GLN B 1 25 ? 7.289 -18.688 -8.281 1 98 25 GLN B CA 1
ATOM 1328 C C . GLN B 1 25 ? 7.547 -18.188 -6.859 1 98 25 GLN B C 1
ATOM 1330 O O . GLN B 1 25 ? 8.234 -17.188 -6.66 1 98 25 GLN B O 1
ATOM 1335 N N . LYS B 1 26 ? 7.137 -18.891 -5.91 1 98.38 26 LYS B N 1
ATOM 1336 C CA . LYS B 1 26 ? 7.098 -18.438 -4.527 1 98.38 26 LYS B CA 1
ATOM 1337 C C . LYS B 1 26 ? 8.492 -18.078 -4.027 1 98.38 26 LYS B C 1
ATOM 1339 O O . LYS B 1 26 ? 8.695 -17.016 -3.443 1 98.38 26 LYS B O 1
ATOM 1344 N N . LEU B 1 27 ? 9.414 -18.953 -4.258 1 98.69 27 LEU B N 1
ATOM 1345 C CA . LEU B 1 27 ? 10.781 -18.703 -3.828 1 98.69 27 LEU B CA 1
ATOM 1346 C C . LEU B 1 27 ? 11.359 -17.484 -4.543 1 98.69 27 LEU B C 1
ATOM 1348 O O . LEU B 1 27 ? 12.031 -16.656 -3.92 1 98.69 27 LEU B O 1
ATOM 1352 N N . GLU B 1 28 ? 11.125 -17.328 -5.828 1 98.88 28 GLU B N 1
ATOM 1353 C CA . GLU B 1 28 ? 11.609 -16.188 -6.598 1 98.88 28 GLU B CA 1
ATOM 1354 C C . GLU B 1 28 ? 11.016 -14.883 -6.078 1 98.88 28 GLU B C 1
ATOM 1356 O O . GLU B 1 28 ? 11.711 -13.867 -6.004 1 98.88 28 GLU B O 1
ATOM 1361 N N . ILE B 1 29 ? 9.766 -14.906 -5.707 1 98.88 29 ILE B N 1
ATOM 1362 C CA . ILE B 1 29 ? 9.117 -13.734 -5.133 1 98.88 29 ILE B CA 1
ATOM 1363 C C . ILE B 1 29 ? 9.797 -13.367 -3.814 1 98.88 29 ILE B C 1
ATOM 1365 O O . ILE B 1 29 ? 10.109 -12.195 -3.58 1 98.88 29 ILE B O 1
ATOM 1369 N N . ALA B 1 30 ? 10.031 -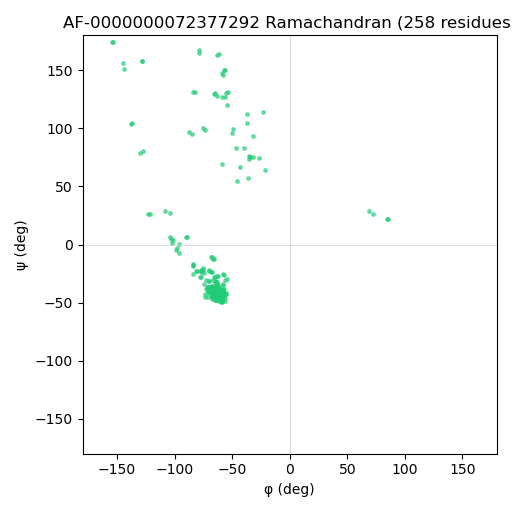14.336 -2.998 1 98.88 30 ALA B N 1
ATOM 1370 C CA . ALA B 1 30 ? 10.633 -14.102 -1.691 1 98.88 30 ALA B CA 1
ATOM 1371 C C . ALA B 1 30 ? 11.992 -13.414 -1.832 1 98.88 30 ALA B C 1
ATOM 1373 O O . ALA B 1 30 ? 12.312 -12.492 -1.078 1 98.88 30 ALA B O 1
ATOM 1374 N N . TYR B 1 31 ? 12.75 -13.844 -2.867 1 98.81 31 TYR B N 1
ATOM 1375 C CA . TYR B 1 31 ? 14.078 -13.273 -3.047 1 98.81 31 TYR B CA 1
ATOM 1376 C C . TYR B 1 31 ? 14.008 -11.93 -3.762 1 98.81 31 TYR B C 1
ATOM 1378 O O . TYR B 1 31 ? 14.922 -11.109 -3.65 1 98.81 31 TYR B O 1
ATOM 1386 N N . ALA B 1 32 ? 12.938 -11.695 -4.496 1 98.88 32 ALA B N 1
ATOM 1387 C CA . ALA B 1 32 ? 12.766 -10.414 -5.172 1 98.88 32 ALA B CA 1
ATOM 1388 C C . ALA B 1 32 ? 12.484 -9.297 -4.172 1 98.88 32 ALA B C 1
ATOM 1390 O O . ALA B 1 32 ? 12.883 -8.148 -4.387 1 98.88 32 ALA B O 1
ATOM 1391 N N . ILE B 1 33 ? 11.852 -9.625 -3.113 1 98.88 33 ILE B N 1
ATOM 1392 C CA . ILE B 1 33 ? 11.531 -8.664 -2.066 1 98.88 33 ILE B CA 1
ATOM 1393 C C . ILE B 1 33 ? 12.68 -8.57 -1.072 1 98.88 33 ILE B C 1
ATOM 1395 O O . ILE B 1 33 ? 12.75 -9.344 -0.113 1 98.88 33 ILE B O 1
ATOM 1399 N N . HIS B 1 34 ? 13.523 -7.57 -1.277 1 98.12 34 HIS B N 1
ATOM 1400 C CA . HIS B 1 34 ? 14.812 -7.57 -0.595 1 98.12 34 HIS B CA 1
ATOM 1401 C C . HIS B 1 34 ? 14.781 -6.68 0.642 1 98.12 34 HIS B C 1
ATOM 1403 O O . HIS B 1 34 ? 15.758 -6.609 1.389 1 98.12 34 HIS B O 1
ATOM 1409 N N . LYS B 1 35 ? 13.695 -5.98 0.875 1 98.38 35 LYS B N 1
ATOM 1410 C CA . LYS B 1 35 ? 13.445 -5.207 2.09 1 98.38 35 LYS B CA 1
ATOM 1411 C C . LYS B 1 35 ? 11.977 -5.25 2.475 1 98.38 35 LYS B C 1
ATOM 1413 O O . LYS B 1 35 ? 11.109 -5.43 1.615 1 98.38 35 LYS B O 1
ATOM 1418 N N . PRO B 1 36 ? 11.672 -5.027 3.809 1 98.75 36 PRO B N 1
ATOM 1419 C CA . PRO B 1 36 ? 10.281 -5.219 4.23 1 98.75 36 PRO B CA 1
ATOM 1420 C C . PRO B 1 36 ? 9.352 -4.133 3.695 1 98.75 36 PRO B C 1
ATOM 1422 O O . PRO B 1 36 ? 8.242 -4.438 3.236 1 98.75 36 PRO B O 1
ATOM 1425 N N . PHE B 1 37 ? 9.797 -2.871 3.807 1 98.69 37 PHE B N 1
ATOM 1426 C CA . PHE B 1 37 ? 8.953 -1.778 3.334 1 98.69 37 PHE B CA 1
ATOM 1427 C C . PHE B 1 37 ? 9.141 -1.563 1.836 1 98.69 37 PHE B C 1
ATOM 1429 O O . PHE B 1 37 ? 10.266 -1.463 1.351 1 98.69 37 PHE B O 1
ATOM 1436 N N . PRO B 1 38 ? 8.039 -1.479 1.136 1 98.81 38 PRO B N 1
ATOM 1437 C CA . PRO B 1 38 ? 6.637 -1.295 1.527 1 98.81 38 PRO B CA 1
ATOM 1438 C C . PRO B 1 38 ? 5.84 -2.596 1.494 1 98.81 38 PRO B C 1
ATOM 1440 O O . PRO B 1 38 ? 4.641 -2.596 1.785 1 98.81 38 PRO B O 1
ATOM 1443 N N . PHE B 1 39 ? 6.418 -3.701 1.226 1 98.94 39 PHE B N 1
ATOM 1444 C CA . PHE B 1 39 ? 5.66 -4.914 0.929 1 98.94 39 PHE B CA 1
ATOM 1445 C C . PHE B 1 39 ? 4.844 -5.352 2.137 1 98.94 39 PHE B C 1
ATOM 1447 O O . PHE B 1 39 ? 3.641 -5.598 2.021 1 98.94 39 PHE B O 1
ATOM 1454 N N . LEU B 1 40 ? 5.484 -5.387 3.322 1 98.88 40 LEU B N 1
ATOM 1455 C CA . LEU B 1 40 ? 4.789 -5.859 4.516 1 98.88 40 LEU B CA 1
ATOM 1456 C C . LEU B 1 40 ? 3.682 -4.895 4.918 1 98.88 40 LEU B C 1
ATOM 1458 O O . LEU B 1 40 ? 2.617 -5.32 5.371 1 98.88 40 LEU B O 1
ATOM 1462 N N . GLU B 1 41 ? 3.914 -3.609 4.734 1 98.81 41 GLU B N 1
ATOM 1463 C CA . GLU B 1 41 ? 2.885 -2.609 5 1 98.81 41 GLU B CA 1
ATOM 1464 C C . GLU B 1 41 ? 1.697 -2.777 4.055 1 98.81 41 GLU B C 1
ATOM 1466 O O . GLU B 1 41 ? 0.544 -2.629 4.469 1 98.81 41 GLU B O 1
ATOM 1471 N N . GLY B 1 42 ? 2.031 -3.027 2.818 1 98.69 42 GLY B N 1
ATOM 1472 C CA . GLY B 1 42 ? 0.967 -3.291 1.861 1 98.69 42 GLY B CA 1
ATOM 1473 C C . GLY B 1 42 ? 0.117 -4.492 2.23 1 98.69 42 GLY B C 1
ATOM 1474 O O . GLY B 1 42 ? -1.11 -4.449 2.111 1 98.69 42 GLY B O 1
ATOM 1475 N N . LEU B 1 43 ? 0.748 -5.574 2.68 1 98.62 43 LEU B N 1
ATOM 1476 C CA . LEU B 1 43 ? 0.02 -6.762 3.109 1 98.62 43 LEU B CA 1
ATOM 1477 C C . LEU B 1 43 ? -0.926 -6.438 4.262 1 98.62 43 LEU B C 1
ATOM 1479 O O . LEU B 1 43 ? -2.09 -6.84 4.246 1 98.62 43 LEU B O 1
ATOM 1483 N N . ARG B 1 44 ? -0.451 -5.688 5.211 1 98.25 44 ARG B N 1
ATOM 1484 C CA . ARG B 1 44 ? -1.232 -5.352 6.395 1 98.25 44 ARG B CA 1
ATOM 1485 C C . ARG B 1 44 ? -2.408 -4.449 6.039 1 98.25 44 ARG B C 1
ATOM 1487 O O . ARG B 1 44 ? -3.547 -4.723 6.426 1 98.25 44 ARG B O 1
ATOM 1494 N N . ASP B 1 45 ? -2.139 -3.436 5.215 1 97.69 45 ASP B N 1
ATOM 1495 C CA . ASP B 1 45 ? -3.145 -2.426 4.898 1 97.69 45 ASP B CA 1
ATOM 1496 C C . ASP B 1 45 ? -4.27 -3.018 4.055 1 97.69 45 ASP B C 1
ATOM 1498 O O . ASP B 1 45 ? -5.398 -2.523 4.082 1 97.69 45 ASP B O 1
ATOM 1502 N N . ASN B 1 46 ? -4.004 -4.082 3.365 1 97.19 46 ASN B N 1
ATOM 1503 C CA . ASN B 1 46 ? -5.016 -4.723 2.535 1 97.19 46 ASN B CA 1
ATOM 1504 C C . ASN B 1 46 ? -5.559 -5.992 3.191 1 97.19 46 ASN B C 1
ATOM 1506 O O . ASN B 1 46 ? -6.254 -6.781 2.549 1 97.19 46 ASN B O 1
ATOM 1510 N N . SER B 1 47 ? -5.207 -6.285 4.387 1 96.88 47 SER B N 1
ATOM 1511 C CA . SER B 1 47 ? -5.734 -7.34 5.246 1 96.88 47 SER B CA 1
ATOM 1512 C C . SER B 1 47 ? -5.352 -8.719 4.719 1 96.88 47 SER B C 1
ATOM 1514 O O . SER B 1 47 ? -6.102 -9.688 4.887 1 96.88 47 SER B O 1
ATOM 1516 N N . PHE B 1 48 ? -4.195 -8.758 4.023 1 97.94 48 PHE B N 1
ATOM 1517 C CA . PHE B 1 48 ? -3.688 -10.055 3.609 1 97.94 48 PHE B CA 1
ATOM 1518 C C . PHE B 1 48 ? -3.012 -10.773 4.773 1 97.94 48 PHE B C 1
ATOM 1520 O O . PHE B 1 48 ? -2.924 -12 4.789 1 97.94 48 PHE B O 1
ATOM 1527 N N . ILE B 1 49 ? -2.486 -9.961 5.699 1 98.25 49 ILE B N 1
ATOM 1528 C CA . ILE B 1 49 ? -1.984 -10.484 6.965 1 98.25 49 ILE B CA 1
ATOM 1529 C C . ILE B 1 49 ? -2.6 -9.703 8.125 1 98.25 49 ILE B C 1
ATOM 1531 O O . ILE B 1 49 ? -3.092 -8.594 7.941 1 98.25 49 ILE B O 1
ATOM 1535 N N . THR B 1 50 ? -2.617 -10.305 9.297 1 97.88 50 THR B N 1
ATOM 1536 C CA . THR B 1 50 ? -3.131 -9.656 10.5 1 97.88 50 THR B CA 1
ATOM 1537 C C . THR B 1 50 ? -2.102 -8.688 11.07 1 97.88 50 THR B C 1
ATOM 1539 O O . THR B 1 50 ? -0.917 -8.758 10.734 1 97.88 50 THR B O 1
ATOM 1542 N N . GLU B 1 51 ? -2.574 -7.895 11.961 1 98.06 51 GLU B N 1
ATOM 1543 C CA . GLU B 1 51 ? -1.681 -7.016 12.711 1 98.06 51 GLU B CA 1
ATOM 1544 C C . GLU B 1 51 ? -0.646 -7.824 13.492 1 98.06 51 GLU B C 1
ATOM 1546 O O . GLU B 1 51 ? 0.515 -7.418 13.594 1 98.06 51 GLU B O 1
ATOM 1551 N N . THR B 1 52 ? -1.062 -8.938 14.055 1 98.44 52 THR B N 1
ATOM 1552 C CA . THR B 1 52 ? -0.162 -9.789 14.82 1 98.44 52 THR B CA 1
ATOM 1553 C C . THR B 1 52 ? 0.938 -10.352 13.93 1 98.44 52 THR B C 1
ATOM 1555 O O . THR B 1 52 ? 2.121 -10.289 14.273 1 98.44 52 THR B O 1
ATOM 1558 N N . MET B 1 53 ? 0.593 -10.883 12.781 1 98.31 53 MET B N 1
ATOM 1559 C CA . MET B 1 53 ? 1.582 -11.422 11.852 1 98.31 53 MET B CA 1
ATOM 1560 C C . MET B 1 53 ? 2.553 -10.344 11.398 1 98.31 53 MET B C 1
ATOM 1562 O O . MET B 1 53 ? 3.754 -10.586 11.266 1 98.31 53 MET B O 1
ATOM 1566 N N . TYR B 1 54 ? 2.09 -9.18 11.141 1 98.69 54 TYR B N 1
ATOM 1567 C CA . TYR B 1 54 ? 2.938 -8.047 10.766 1 98.69 54 TYR B CA 1
ATOM 1568 C C . TYR B 1 54 ? 3.953 -7.75 11.867 1 98.69 54 TYR B C 1
ATOM 1570 O O . TYR B 1 54 ? 5.152 -7.652 11.594 1 98.69 54 TYR B O 1
ATOM 1578 N N . ARG B 1 55 ? 3.447 -7.652 13.078 1 98.56 55 ARG B N 1
ATOM 1579 C CA . ARG B 1 55 ? 4.312 -7.324 14.203 1 98.56 55 ARG B CA 1
ATOM 1580 C C . ARG B 1 55 ? 5.371 -8.398 14.414 1 98.56 55 ARG B C 1
ATOM 1582 O O . ARG B 1 55 ? 6.539 -8.094 14.648 1 98.56 55 ARG B O 1
ATOM 1589 N N . GLU B 1 56 ? 4.969 -9.586 14.312 1 98.62 56 GLU B N 1
ATOM 1590 C CA . GLU B 1 56 ? 5.898 -10.703 14.469 1 98.62 56 GLU B CA 1
ATOM 1591 C C . GLU B 1 56 ? 6.949 -10.703 13.359 1 98.62 56 GLU B C 1
ATOM 1593 O O . GLU B 1 56 ? 8.125 -10.992 13.609 1 98.62 56 GLU B O 1
ATOM 1598 N N . SER B 1 57 ? 6.547 -10.352 12.156 1 98.69 57 SER B N 1
ATOM 1599 C CA . SER B 1 57 ? 7.473 -10.281 11.031 1 98.69 57 SER B CA 1
ATOM 1600 C C . SER B 1 57 ? 8.484 -9.156 11.211 1 98.69 57 SER B C 1
ATOM 1602 O O . SER B 1 57 ? 9.672 -9.336 10.953 1 98.69 57 SER B O 1
ATOM 1604 N N . MET B 1 58 ? 8.047 -8.07 11.695 1 98.38 58 MET B N 1
ATOM 1605 C CA . MET B 1 58 ? 8.945 -6.941 11.922 1 98.38 58 MET B CA 1
ATOM 1606 C C . MET B 1 58 ? 9.906 -7.238 13.07 1 98.38 58 MET B C 1
ATOM 1608 O O . MET B 1 58 ? 11.062 -6.809 13.047 1 98.38 58 MET B O 1
ATOM 1612 N N . GLU B 1 59 ? 9.344 -7.902 14.094 1 98.69 59 GLU B N 1
ATOM 1613 C CA . GLU B 1 59 ? 10.219 -8.328 15.18 1 98.69 59 GLU B CA 1
ATOM 1614 C C . GLU B 1 59 ? 11.297 -9.289 14.68 1 98.69 59 GLU B C 1
ATOM 1616 O O . GLU B 1 59 ? 12.469 -9.164 15.055 1 98.69 59 GLU B O 1
ATOM 1621 N N . ALA B 1 60 ? 10.977 -10.289 13.875 1 98.69 60 ALA B N 1
ATOM 1622 C CA . ALA B 1 60 ? 11.938 -11.203 13.266 1 98.69 60 ALA B CA 1
ATOM 1623 C C . ALA B 1 60 ? 12.992 -10.438 12.469 1 98.69 60 ALA B C 1
ATOM 1625 O O . ALA B 1 60 ? 14.188 -10.719 12.586 1 98.69 60 ALA B O 1
ATOM 1626 N N . TYR B 1 61 ? 12.531 -9.477 11.75 1 98.69 61 TYR B N 1
ATOM 1627 C CA . TYR B 1 61 ? 13.438 -8.633 10.969 1 98.69 61 TYR B CA 1
ATOM 1628 C C . TYR B 1 61 ? 14.43 -7.91 11.875 1 98.69 61 TYR B C 1
ATOM 1630 O O . TYR B 1 61 ? 15.625 -7.875 11.594 1 98.69 61 TYR B O 1
ATOM 1638 N N . ARG B 1 62 ? 13.977 -7.379 12.945 1 98.19 62 ARG B N 1
ATOM 1639 C CA . ARG B 1 62 ? 14.836 -6.676 13.898 1 98.19 62 ARG B CA 1
ATOM 1640 C C . ARG B 1 62 ? 15.828 -7.629 14.547 1 98.19 62 ARG B C 1
ATOM 1642 O O . ARG B 1 62 ? 16.938 -7.23 14.898 1 98.19 62 ARG B O 1
ATOM 1649 N N . ASN B 1 63 ? 15.438 -8.867 14.633 1 98.38 63 ASN B N 1
ATOM 1650 C CA . ASN B 1 63 ? 16.297 -9.898 15.211 1 98.38 63 ASN B CA 1
ATOM 1651 C C . ASN B 1 63 ? 17.172 -10.555 14.156 1 98.38 63 ASN B C 1
ATOM 1653 O O . ASN B 1 63 ? 17.703 -11.648 14.367 1 98.38 63 ASN B O 1
ATOM 1657 N N . GLN B 1 64 ? 17.172 -10.086 12.953 1 98.19 64 GLN B N 1
ATOM 1658 C CA . GLN B 1 64 ? 18.156 -10.375 11.914 1 98.19 64 GLN B CA 1
ATOM 1659 C C . GLN B 1 64 ? 17.797 -11.648 11.164 1 98.19 64 GLN B C 1
ATOM 1661 O O . GLN B 1 64 ? 18.688 -12.328 10.633 1 98.19 64 GLN B O 1
ATOM 1666 N N . VAL B 1 65 ? 16.562 -12.008 11.211 1 98.5 65 VAL B N 1
ATOM 1667 C CA . VAL B 1 65 ? 16.125 -13.023 10.266 1 98.5 65 VAL B CA 1
ATOM 1668 C C . VAL B 1 65 ? 16.203 -12.477 8.836 1 98.5 65 VAL B C 1
ATOM 1670 O O . VAL B 1 65 ? 15.742 -11.367 8.562 1 98.5 65 VAL B O 1
ATOM 1673 N N . PRO B 1 66 ? 16.859 -13.242 7.906 1 98.62 66 PRO B N 1
ATOM 1674 C CA . PRO B 1 66 ? 16.953 -12.734 6.535 1 98.62 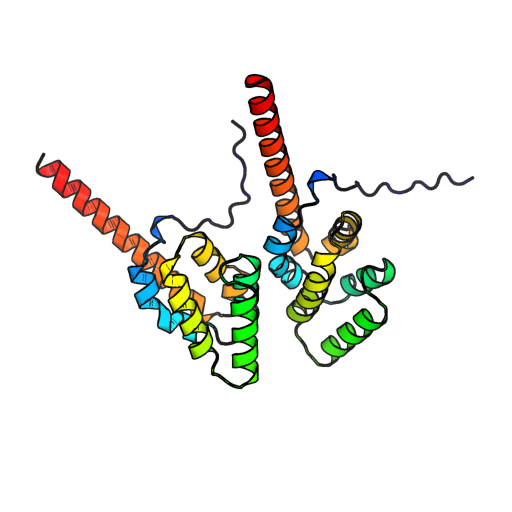66 PRO B CA 1
ATOM 1675 C C . PRO B 1 66 ? 15.578 -12.469 5.922 1 98.62 66 PRO B C 1
ATOM 1677 O O . PRO B 1 66 ? 14.633 -13.234 6.148 1 98.62 66 PRO B O 1
ATOM 1680 N N . VAL B 1 67 ? 15.461 -11.43 5.066 1 98.69 67 VAL B N 1
ATOM 1681 C CA . VAL B 1 67 ? 14.188 -10.984 4.52 1 98.69 67 VAL B CA 1
ATOM 1682 C C . VAL B 1 67 ? 13.578 -12.086 3.652 1 98.69 67 VAL B C 1
ATOM 1684 O O . VAL B 1 67 ? 12.391 -12.398 3.775 1 98.69 67 VAL B O 1
ATOM 1687 N N . PRO B 1 68 ? 14.32 -12.758 2.766 1 98.81 68 PRO B N 1
ATOM 1688 C CA . PRO B 1 68 ? 13.688 -13.797 1.944 1 98.81 68 PRO B CA 1
ATOM 1689 C C . PRO B 1 68 ? 13.031 -14.891 2.779 1 98.81 68 PRO B C 1
ATOM 1691 O O . PRO B 1 68 ? 12.008 -15.453 2.375 1 98.81 68 PRO B O 1
ATOM 1694 N N . ARG B 1 69 ? 13.625 -15.195 3.883 1 98.62 69 ARG B N 1
ATOM 1695 C CA . ARG B 1 69 ? 13.031 -16.203 4.75 1 98.62 69 ARG B CA 1
ATOM 1696 C C . ARG B 1 69 ? 11.711 -15.719 5.332 1 98.62 69 ARG B C 1
ATOM 1698 O O . ARG B 1 69 ? 10.727 -16.453 5.355 1 98.62 69 ARG B O 1
ATOM 1705 N N . LEU B 1 70 ? 11.695 -14.484 5.785 1 98.56 70 LEU B N 1
ATOM 1706 C CA . LEU B 1 70 ? 10.492 -13.883 6.336 1 98.56 70 LEU B CA 1
ATOM 1707 C C . LEU B 1 70 ? 9.391 -13.812 5.285 1 98.56 70 LEU B C 1
ATOM 1709 O O . LEU B 1 70 ? 8.25 -14.203 5.551 1 98.56 70 LEU B O 1
ATOM 1713 N N . VAL B 1 71 ? 9.719 -13.383 4.113 1 98.81 71 VAL B N 1
ATOM 1714 C CA . VAL B 1 71 ? 8.758 -13.219 3.029 1 98.81 71 VAL B CA 1
ATOM 1715 C 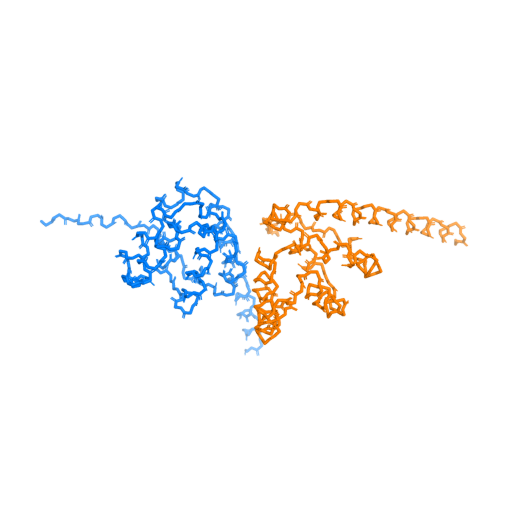C . VAL B 1 71 ? 8.25 -14.586 2.576 1 98.81 71 VAL B C 1
ATOM 1717 O O . VAL B 1 71 ? 7.051 -14.758 2.332 1 98.81 71 VAL B O 1
ATOM 1720 N N . TYR B 1 72 ? 9.125 -15.539 2.518 1 98.62 72 TYR B N 1
ATOM 1721 C CA . TYR B 1 72 ? 8.734 -16.891 2.127 1 98.62 72 TYR B CA 1
ATOM 1722 C C . TYR B 1 72 ? 7.688 -17.453 3.084 1 98.62 72 TYR B C 1
ATOM 1724 O O . TYR B 1 72 ? 6.707 -18.062 2.652 1 98.62 72 TYR B O 1
ATOM 1732 N N . ASN B 1 73 ? 7.926 -17.234 4.328 1 98 73 ASN B N 1
ATOM 1733 C CA . ASN B 1 73 ? 6.973 -17.703 5.328 1 98 73 ASN B CA 1
ATOM 1734 C C . ASN B 1 73 ? 5.602 -17.062 5.148 1 98 73 ASN B C 1
ATOM 1736 O O . ASN B 1 73 ? 4.578 -17.75 5.234 1 98 73 ASN B O 1
ATOM 1740 N N . ILE B 1 74 ? 5.598 -15.836 4.895 1 98.5 74 ILE B N 1
ATOM 1741 C CA . ILE B 1 74 ? 4.344 -15.117 4.684 1 98.5 74 ILE B CA 1
ATOM 1742 C C . ILE B 1 74 ? 3.654 -15.633 3.426 1 98.5 74 ILE B C 1
ATOM 1744 O O . ILE B 1 74 ? 2.445 -15.875 3.428 1 98.5 74 ILE B O 1
ATOM 1748 N N . LEU B 1 75 ? 4.473 -15.797 2.348 1 98.44 75 LEU B N 1
ATOM 1749 C CA . LEU B 1 75 ? 3.916 -16.281 1.089 1 98.44 75 LEU B CA 1
ATOM 1750 C C . LEU B 1 75 ? 3.332 -17.688 1.255 1 98.44 75 LEU B C 1
ATOM 1752 O O . LEU B 1 75 ? 2.32 -18.016 0.631 1 98.44 75 LEU B O 1
ATOM 1756 N N . SER B 1 76 ? 3.936 -18.484 2.062 1 97.94 76 SER B N 1
ATOM 1757 C CA . SER B 1 76 ? 3.422 -19.828 2.346 1 97.94 76 SER B CA 1
ATOM 1758 C C . SER B 1 76 ? 2.059 -19.766 3.025 1 97.94 76 SER B C 1
ATOM 1760 O O . SER B 1 76 ? 1.188 -20.594 2.76 1 97.94 76 SER B O 1
ATOM 1762 N N . HIS B 1 77 ? 1.881 -18.781 3.842 1 96 77 HIS B N 1
ATOM 1763 C CA . HIS B 1 77 ? 0.585 -18.531 4.465 1 96 77 HIS B CA 1
ATOM 1764 C C . HIS B 1 77 ? -0.438 -18.047 3.445 1 96 77 HIS B C 1
ATOM 1766 O O . HIS B 1 77 ? -1.585 -18.5 3.445 1 96 77 HIS B O 1
ATOM 1772 N N . LEU B 1 78 ? -0.017 -17.219 2.551 1 96.56 78 LEU B N 1
ATOM 1773 C CA . LEU B 1 78 ? -0.924 -16.578 1.604 1 96.56 78 LEU B CA 1
ATOM 1774 C C . LEU B 1 78 ? -1.325 -17.547 0.497 1 96.56 78 LEU B C 1
ATOM 1776 O O . LEU B 1 78 ? -2.324 -17.328 -0.193 1 96.56 78 LEU B O 1
ATOM 1780 N N . GLU B 1 79 ? -0.546 -18.516 0.314 1 94.69 79 GLU B N 1
ATOM 1781 C CA . GLU B 1 79 ? -0.845 -19.516 -0.704 1 94.69 79 GLU B CA 1
ATOM 1782 C C . GLU B 1 79 ? -2.236 -20.109 -0.502 1 94.69 79 GLU B C 1
ATOM 1784 O O . GLU B 1 79 ? -2.936 -20.406 -1.473 1 94.69 79 GLU B O 1
ATOM 1789 N N . LYS B 1 80 ? -2.648 -20.156 0.662 1 91.94 80 LYS B N 1
ATOM 1790 C CA . LYS B 1 80 ? -3.92 -20.766 1.023 1 91.94 80 LYS B CA 1
ATOM 1791 C C . LYS B 1 80 ? -5.094 -19.859 0.688 1 91.94 80 LYS B C 1
ATOM 1793 O O . LYS B 1 80 ? -6.219 -20.312 0.51 1 91.94 80 LYS B O 1
ATOM 1798 N N . MET B 1 81 ? -4.832 -18.656 0.601 1 90.62 81 MET B N 1
ATOM 1799 C CA . MET B 1 81 ? -5.875 -17.688 0.309 1 90.62 81 MET B CA 1
ATOM 1800 C C . MET B 1 81 ? -5.531 -16.875 -0.944 1 90.62 81 MET B C 1
ATOM 1802 O O . MET B 1 81 ? -5.918 -15.719 -1.065 1 90.62 81 MET B O 1
ATOM 1806 N N . PHE B 1 82 ? -4.809 -17.453 -1.716 1 92.38 82 PHE B N 1
ATOM 1807 C CA . PHE B 1 82 ? -4.332 -16.812 -2.938 1 92.38 82 PHE B CA 1
ATOM 1808 C C . PHE B 1 82 ? -5.5 -16.297 -3.768 1 92.38 82 PHE B C 1
ATOM 1810 O O . PHE B 1 82 ? -6.484 -17.016 -3.98 1 92.38 82 PHE B O 1
ATOM 1817 N N . ASN B 1 83 ? -5.449 -15.078 -4.195 1 94.38 83 ASN B N 1
ATOM 1818 C CA . ASN B 1 83 ? -6.512 -14.469 -4.98 1 94.38 83 ASN B CA 1
ATOM 1819 C C . ASN B 1 83 ? -5.977 -13.344 -5.863 1 94.38 83 ASN B C 1
ATOM 1821 O O . ASN B 1 83 ? -4.797 -13 -5.789 1 94.38 83 ASN B O 1
ATOM 1825 N N . LEU B 1 84 ? -6.832 -12.844 -6.664 1 94.38 84 LEU B N 1
ATOM 1826 C CA . LEU B 1 84 ? -6.441 -11.867 -7.68 1 94.38 84 LEU B CA 1
ATOM 1827 C C . LEU B 1 84 ? -6.043 -10.547 -7.035 1 94.38 84 LEU B C 1
ATOM 1829 O O . LEU B 1 84 ? -5.148 -9.852 -7.527 1 94.38 84 LEU B O 1
ATOM 1833 N N . SER B 1 85 ? -6.738 -10.156 -5.938 1 95.06 85 SER B N 1
ATOM 1834 C CA . SER B 1 85 ? -6.422 -8.891 -5.273 1 95.06 85 SER B CA 1
ATOM 1835 C C . SER B 1 85 ? -5.012 -8.906 -4.699 1 95.06 85 SER B C 1
ATOM 1837 O O . SER B 1 85 ? -4.332 -7.879 -4.684 1 95.06 85 SER B O 1
ATOM 1839 N N . PHE B 1 86 ? -4.562 -10.07 -4.297 1 97.12 86 PHE B N 1
ATOM 1840 C CA . PHE B 1 86 ? -3.184 -10.188 -3.836 1 97.12 86 PHE B CA 1
ATOM 1841 C C . PHE B 1 86 ? -2.209 -9.977 -4.988 1 97.12 86 PHE B C 1
ATOM 1843 O O . PHE B 1 86 ? -1.213 -9.266 -4.84 1 97.12 86 PHE B O 1
ATOM 1850 N N . LEU B 1 87 ? -2.42 -10.594 -6.082 1 96.44 87 LEU B N 1
ATOM 1851 C CA . LEU B 1 87 ? -1.535 -10.43 -7.23 1 96.44 87 LEU B CA 1
ATOM 1852 C C . LEU B 1 87 ? -1.462 -8.969 -7.652 1 96.44 87 LEU B C 1
ATOM 1854 O O . LEU B 1 87 ? -0.39 -8.477 -8.008 1 96.44 87 LEU B O 1
ATOM 1858 N N . GLN B 1 88 ? -2.588 -8.328 -7.609 1 96.12 88 GLN B N 1
ATOM 1859 C CA . GLN B 1 88 ? -2.631 -6.91 -7.953 1 96.12 88 GLN B CA 1
ATOM 1860 C C . GLN B 1 88 ? -1.746 -6.09 -7.02 1 96.12 88 GLN B C 1
ATOM 1862 O O . GLN B 1 88 ? -1.024 -5.195 -7.465 1 96.12 88 GLN B O 1
ATOM 1867 N N . MET B 1 89 ? -1.849 -6.379 -5.758 1 97.38 89 MET B N 1
ATOM 1868 C CA . MET B 1 89 ? -1.009 -5.691 -4.785 1 97.38 89 MET B CA 1
ATOM 1869 C C . MET B 1 89 ? 0.461 -6.043 -4.984 1 97.38 89 MET B C 1
ATOM 1871 O O . MET B 1 89 ? 1.322 -5.16 -4.973 1 97.38 89 MET B O 1
ATOM 1875 N N . LEU B 1 90 ? 0.758 -7.324 -5.203 1 98.12 90 LEU B N 1
ATOM 1876 C CA . LEU B 1 90 ? 2.123 -7.809 -5.379 1 98.12 90 LEU B CA 1
ATOM 1877 C C . LEU B 1 90 ? 2.807 -7.105 -6.547 1 98.12 90 LEU B C 1
ATOM 1879 O O . LEU B 1 90 ? 3.971 -6.715 -6.445 1 98.12 90 LEU B O 1
ATOM 1883 N N . PHE B 1 91 ? 2.078 -6.91 -7.582 1 98 91 PHE B N 1
ATOM 1884 C CA . PHE B 1 91 ? 2.652 -6.336 -8.789 1 98 91 PHE B CA 1
ATOM 1885 C C . PHE B 1 91 ? 2.168 -4.902 -8.992 1 98 91 PHE B C 1
ATOM 1887 O O . PHE B 1 91 ? 1.962 -4.465 -10.125 1 98 91 PHE B O 1
ATOM 1894 N N . SER B 1 92 ? 1.866 -4.219 -7.895 1 96.88 92 SER B N 1
ATOM 1895 C CA . SER B 1 92 ? 1.503 -2.807 -7.965 1 96.88 92 SER B CA 1
ATOM 1896 C C . SER B 1 92 ? 2.662 -1.964 -8.484 1 96.88 92 SER B C 1
ATOM 1898 O O . SER B 1 92 ? 3.814 -2.402 -8.469 1 96.88 92 SER B O 1
ATOM 1900 N N . ARG B 1 93 ? 2.293 -0.725 -8.914 1 96.06 93 ARG B N 1
ATOM 1901 C CA . ARG B 1 93 ? 3.303 0.208 -9.398 1 96.06 93 ARG B CA 1
ATOM 1902 C C . ARG B 1 93 ? 4.387 0.44 -8.352 1 96.06 93 ARG B C 1
ATOM 1904 O O . ARG B 1 93 ? 5.574 0.455 -8.672 1 96.06 93 ARG B O 1
ATOM 1911 N N . ILE B 1 94 ? 4.031 0.601 -7.109 1 98.25 94 ILE B N 1
ATOM 1912 C CA . ILE B 1 94 ? 4.961 0.853 -6.016 1 98.25 94 ILE B CA 1
ATOM 1913 C C . ILE B 1 94 ? 5.883 -0.353 -5.828 1 98.25 94 ILE B C 1
ATOM 1915 O O . ILE B 1 94 ? 7.105 -0.206 -5.777 1 98.25 94 ILE B O 1
ATOM 1919 N N . ASN B 1 95 ? 5.27 -1.542 -5.809 1 98.62 95 ASN B N 1
ATOM 1920 C CA . ASN B 1 95 ? 6.078 -2.736 -5.594 1 98.62 95 ASN B CA 1
ATOM 1921 C C . ASN B 1 95 ? 7.016 -2.998 -6.766 1 98.62 95 ASN B C 1
ATOM 1923 O O . ASN B 1 95 ? 8.164 -3.4 -6.57 1 98.62 95 ASN B O 1
ATOM 1927 N N . LEU B 1 96 ? 6.586 -2.771 -7.988 1 98.56 96 LEU B N 1
ATOM 1928 C CA . LEU B 1 96 ? 7.453 -2.977 -9.141 1 98.56 96 LEU B CA 1
ATOM 1929 C C . LEU B 1 96 ? 8.609 -1.981 -9.141 1 98.56 96 LEU B C 1
ATOM 1931 O O . LEU B 1 96 ? 9.703 -2.299 -9.609 1 98.56 96 LEU B O 1
ATOM 1935 N N . ARG B 1 97 ? 8.391 -0.847 -8.617 1 97.94 97 ARG B N 1
ATOM 1936 C CA . ARG B 1 97 ? 9.438 0.158 -8.492 1 97.94 97 ARG B CA 1
ATOM 1937 C C . ARG B 1 97 ? 10.43 -0.215 -7.398 1 97.94 97 ARG B C 1
ATOM 1939 O O . ARG B 1 97 ? 11.641 -0.12 -7.59 1 97.94 97 ARG B O 1
ATOM 1946 N N . GLU B 1 98 ? 9.938 -0.693 -6.246 1 98.56 98 GLU B N 1
ATOM 1947 C CA . GLU B 1 98 ? 10.758 -0.93 -5.066 1 98.56 98 GLU B CA 1
ATOM 1948 C C . GLU B 1 98 ? 11.445 -2.293 -5.133 1 98.56 98 GLU B C 1
ATOM 1950 O O . GLU B 1 98 ? 12.5 -2.494 -4.523 1 98.56 98 GLU B O 1
ATOM 1955 N N . TYR B 1 99 ? 10.875 -3.227 -5.871 1 98.75 99 TYR B N 1
ATOM 1956 C CA . TYR B 1 99 ? 11.391 -4.578 -6.07 1 98.75 99 TYR B CA 1
ATOM 1957 C C . TYR B 1 99 ? 11.484 -4.91 -7.555 1 98.75 99 TYR B C 1
ATOM 1959 O O . TYR B 1 99 ? 10.688 -5.703 -8.07 1 98.75 99 TYR B O 1
ATOM 1967 N N . PRO B 1 100 ? 12.508 -4.465 -8.242 1 98.56 100 PRO B N 1
ATOM 1968 C CA . PRO B 1 100 ? 12.562 -4.543 -9.703 1 98.56 100 PRO B CA 1
ATOM 1969 C C . PRO B 1 100 ? 12.547 -5.98 -10.219 1 98.56 100 PRO B C 1
ATOM 1971 O O . PRO B 1 100 ? 12.055 -6.242 -11.32 1 98.56 100 PRO B O 1
ATOM 1974 N N . ASP B 1 101 ? 13.047 -6.934 -9.383 1 98.62 101 ASP B N 1
ATOM 1975 C CA . ASP B 1 101 ? 13.07 -8.328 -9.828 1 98.62 101 ASP B CA 1
ATOM 1976 C C . ASP B 1 101 ? 11.656 -8.883 -9.953 1 98.62 101 ASP B C 1
ATOM 1978 O O . ASP B 1 101 ? 11.445 -9.93 -10.57 1 98.62 101 ASP B O 1
ATOM 1982 N N . LEU B 1 102 ? 10.648 -8.172 -9.469 1 98.75 102 LEU B N 1
ATOM 1983 C CA . LEU B 1 102 ? 9.258 -8.602 -9.617 1 98.75 102 LEU B CA 1
ATOM 1984 C C . LEU B 1 102 ? 8.812 -8.492 -11.07 1 98.75 102 LEU B C 1
ATOM 1986 O O . LEU B 1 102 ? 7.863 -9.164 -11.484 1 98.75 102 LEU B O 1
ATOM 1990 N N . THR B 1 103 ? 9.492 -7.641 -11.836 1 98.44 103 THR B N 1
ATOM 1991 C CA . THR B 1 103 ? 9.109 -7.449 -13.227 1 98.44 103 THR B CA 1
ATOM 1992 C C . THR B 1 103 ? 9.266 -8.742 -14.023 1 98.44 103 THR B C 1
ATOM 1994 O O . THR B 1 103 ? 8.406 -9.102 -14.82 1 98.44 103 THR B O 1
ATOM 1997 N N . ARG B 1 104 ? 10.359 -9.414 -13.805 1 98.38 104 ARG B N 1
ATOM 1998 C CA . ARG B 1 104 ? 10.562 -10.695 -14.477 1 98.38 104 ARG B CA 1
ATOM 1999 C C . ARG B 1 104 ? 9.516 -11.719 -14.047 1 98.38 104 ARG B C 1
ATOM 2001 O O . ARG B 1 104 ? 9.023 -12.492 -14.867 1 98.38 104 ARG B O 1
ATOM 2008 N N . ILE B 1 105 ? 9.141 -11.68 -12.805 1 98.38 105 ILE B N 1
ATOM 2009 C CA . ILE B 1 105 ? 8.156 -12.625 -12.273 1 98.38 105 ILE B CA 1
ATOM 2010 C C . ILE B 1 105 ? 6.777 -12.312 -12.859 1 98.38 105 ILE B C 1
ATOM 2012 O O . ILE B 1 105 ? 6.016 -13.227 -13.188 1 98.38 105 ILE B O 1
ATOM 2016 N N . LEU B 1 106 ? 6.461 -11.055 -12.977 1 97.88 106 LEU B N 1
ATOM 2017 C CA . LEU B 1 106 ? 5.215 -10.656 -13.625 1 97.88 106 LEU B CA 1
ATOM 2018 C C . LEU B 1 106 ? 5.145 -11.195 -15.047 1 97.88 106 LEU B C 1
ATOM 2020 O O . LEU B 1 106 ? 4.094 -11.672 -15.484 1 97.88 106 LEU B O 1
ATOM 2024 N N . LYS B 1 107 ? 6.215 -11.125 -15.742 1 97.38 107 LYS B N 1
ATOM 2025 C CA . LYS B 1 107 ? 6.273 -11.664 -17.094 1 97.38 107 LYS B CA 1
ATOM 2026 C C . LYS B 1 107 ? 5.992 -13.164 -17.094 1 97.38 107 LYS B C 1
ATOM 2028 O O . LYS B 1 107 ? 5.328 -13.68 -18 1 97.38 107 LYS B O 1
ATOM 2033 N N . SER B 1 108 ? 6.574 -13.812 -16.094 1 97 108 SER B N 1
ATOM 2034 C CA . SER B 1 108 ? 6.328 -15.242 -15.961 1 97 108 SER B CA 1
ATOM 2035 C C . SER B 1 108 ? 4.844 -15.539 -15.773 1 97 108 SER B C 1
ATOM 2037 O O . SER B 1 108 ? 4.312 -16.484 -16.359 1 97 108 SER B O 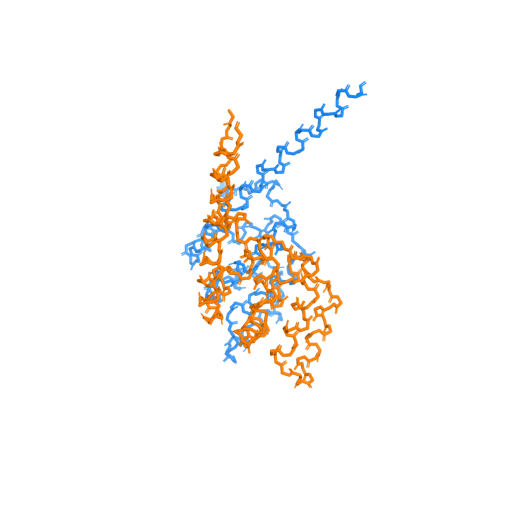1
ATOM 2039 N N . PHE B 1 109 ? 4.133 -14.719 -15.023 1 96.38 109 PHE B N 1
ATOM 2040 C CA . PHE B 1 109 ? 2.699 -14.883 -14.82 1 96.38 109 PHE B CA 1
ATOM 2041 C C . PHE B 1 109 ? 1.938 -14.641 -16.125 1 96.38 109 PHE B C 1
ATOM 2043 O O . PHE B 1 109 ? 0.965 -15.336 -16.406 1 96.38 109 PHE B O 1
ATOM 2050 N N . ARG B 1 110 ? 2.336 -13.68 -16.812 1 95.56 110 ARG B N 1
ATOM 2051 C CA . ARG B 1 110 ? 1.707 -13.391 -18.094 1 95.56 110 ARG B CA 1
ATOM 2052 C C . ARG B 1 110 ? 1.865 -14.562 -19.062 1 95.56 110 ARG B C 1
ATOM 2054 O O . ARG B 1 110 ? 0.91 -14.945 -19.75 1 95.56 110 ARG B O 1
ATOM 2061 N N . SER B 1 111 ? 3.066 -15.109 -19.141 1 96.19 111 SER B N 1
ATOM 2062 C CA . SER B 1 111 ? 3.336 -16.266 -20 1 96.19 111 SER B CA 1
ATOM 2063 C C . SER B 1 111 ? 2.494 -17.469 -19.594 1 96.19 111 SER B C 1
ATOM 2065 O O . SER B 1 111 ? 1.938 -18.156 -20.453 1 96.19 111 SER B O 1
ATOM 2067 N N . ASP B 1 112 ? 2.438 -17.688 -18.312 1 95.62 112 ASP B N 1
ATOM 2068 C CA . ASP B 1 112 ? 1.631 -18.797 -17.812 1 95.62 112 ASP B CA 1
ATOM 2069 C C . ASP B 1 112 ? 0.162 -18.625 -18.203 1 95.62 112 ASP B C 1
ATOM 2071 O O . ASP B 1 112 ? -0.518 -19.594 -18.531 1 95.62 112 ASP B O 1
ATOM 2075 N N . SER B 1 113 ? -0.328 -17.406 -18.109 1 94.06 113 SER B N 1
ATOM 2076 C CA . SER B 1 113 ? -1.713 -17.094 -18.438 1 94.06 113 SER B CA 1
ATOM 2077 C C . SER B 1 113 ? -2.012 -17.438 -19.906 1 94.06 113 SER B C 1
ATOM 2079 O O . SER B 1 113 ? -3.074 -17.969 -20.219 1 94.06 113 SER B O 1
ATOM 2081 N N . VAL B 1 114 ? -1.16 -17.094 -20.766 1 93.44 114 VAL B N 1
ATOM 2082 C CA . VAL B 1 114 ? -1.307 -17.375 -22.188 1 93.44 114 VAL B CA 1
ATOM 2083 C C . VAL B 1 114 ? -1.323 -18.891 -22.422 1 93.44 114 VAL B C 1
ATOM 2085 O O . VAL B 1 114 ? -2.158 -19.406 -23.172 1 93.44 114 VAL B O 1
ATOM 2088 N N . TRP B 1 115 ? -0.409 -19.5 -21.766 1 91.69 115 TRP B N 1
ATOM 2089 C CA . TRP B 1 115 ? -0.309 -20.953 -21.875 1 91.69 115 TRP B CA 1
ATOM 2090 C C . TRP B 1 115 ? -1.602 -21.625 -21.422 1 91.69 115 TRP B C 1
ATOM 2092 O O . TRP B 1 115 ? -2.102 -22.531 -22.094 1 91.69 115 TRP B O 1
ATOM 2102 N N . GLN B 1 116 ? -2.162 -21.234 -20.297 1 90.62 116 GLN B N 1
ATOM 2103 C CA . GLN B 1 116 ? -3.395 -21.797 -19.766 1 90.62 116 GLN B CA 1
ATOM 2104 C C . GLN B 1 116 ? -4.562 -21.578 -20.719 1 90.62 116 GLN B C 1
ATOM 2106 O O . GLN B 1 116 ? -5.387 -22.484 -20.906 1 90.62 116 GLN B O 1
ATOM 2111 N N . LYS B 1 117 ? -4.613 -20.438 -21.328 1 91.62 117 LYS B N 1
ATOM 2112 C CA . LYS B 1 117 ? -5.68 -20.125 -22.281 1 91.62 117 LYS B CA 1
ATOM 2113 C C . LYS B 1 117 ? -5.57 -21 -23.531 1 91.62 117 LYS B C 1
ATOM 2115 O O . LYS B 1 117 ? -6.582 -21.453 -24.078 1 91.62 117 LYS B O 1
ATOM 2120 N N . ASP B 1 118 ? -4.414 -21.156 -24 1 91.31 118 ASP B N 1
ATOM 2121 C CA . ASP B 1 118 ? -4.172 -22.016 -25.172 1 91.31 118 ASP B CA 1
ATOM 2122 C C . ASP B 1 118 ? -4.594 -23.453 -24.891 1 91.31 118 ASP B C 1
ATOM 2124 O O . ASP B 1 118 ? -5.203 -24.109 -25.734 1 91.31 118 ASP B O 1
ATOM 2128 N N . LYS B 1 119 ? -4.289 -23.875 -23.781 1 90.25 119 LYS B N 1
ATOM 2129 C CA . LYS B 1 119 ? -4.652 -25.234 -23.375 1 90.25 119 LYS B CA 1
ATOM 2130 C C . LYS B 1 119 ? -6.168 -25.406 -23.312 1 90.25 119 LYS B C 1
ATOM 2132 O O . LYS B 1 119 ? -6.707 -26.422 -23.734 1 90.25 119 LYS B O 1
ATOM 2137 N N . GLU B 1 120 ? -6.824 -24.438 -22.719 1 89.12 120 GLU B N 1
ATOM 2138 C CA . GLU B 1 120 ? -8.281 -24.469 -22.625 1 89.12 120 GLU B CA 1
ATOM 2139 C C . GLU B 1 120 ? -8.93 -24.438 -24 1 89.12 120 GLU B C 1
ATOM 2141 O O . GLU B 1 120 ? -9.93 -25.109 -24.25 1 89.12 120 GLU B O 1
ATOM 2146 N N . GLY B 1 121 ? -8.336 -23.547 -24.828 1 88.38 121 GLY B N 1
ATOM 2147 C CA . GLY B 1 121 ? -8.82 -23.5 -26.203 1 88.38 121 GLY B CA 1
ATOM 2148 C C . GLY B 1 121 ? -8.688 -24.844 -26.922 1 88.38 121 GLY B C 1
ATOM 2149 O O . GLY B 1 121 ? -9.602 -25.25 -27.641 1 88.38 121 GLY B O 1
ATOM 2150 N N . GLN B 1 122 ? -7.609 -25.484 -26.797 1 89.62 122 GLN B N 1
ATOM 2151 C CA . GLN B 1 122 ? -7.375 -26.797 -27.422 1 89.62 122 GLN B CA 1
ATOM 2152 C C . GLN B 1 122 ? -8.344 -27.844 -26.875 1 89.62 122 GLN B C 1
ATOM 2154 O O . GLN B 1 122 ? -8.891 -28.641 -27.641 1 89.62 122 GLN B O 1
ATOM 2159 N N . ARG B 1 123 ? -8.539 -27.844 -25.641 1 88.75 123 ARG B N 1
ATOM 2160 C CA . ARG B 1 123 ? -9.469 -28.781 -25.016 1 88.75 123 ARG B CA 1
ATOM 2161 C C . ARG B 1 123 ? -10.891 -28.562 -25.531 1 88.75 123 ARG B C 1
ATOM 2163 O O . ARG B 1 123 ? -11.625 -29.531 -25.75 1 88.75 123 ARG B O 1
ATOM 2170 N N . GLY B 1 124 ? -11.227 -27.219 -25.625 1 86.88 124 GLY B N 1
ATOM 2171 C CA . GLY B 1 124 ? -12.531 -26.891 -26.172 1 86.88 124 GLY B CA 1
ATOM 2172 C C . GLY B 1 124 ? -12.734 -27.359 -27.594 1 86.88 124 GLY B C 1
ATOM 2173 O O . GLY B 1 124 ? -13.789 -27.875 -27.938 1 86.88 124 GLY B O 1
ATOM 2174 N N . ARG B 1 125 ? -11.773 -27.328 -28.422 1 89.12 125 ARG B N 1
ATOM 2175 C CA . ARG B 1 125 ? -11.844 -27.766 -29.812 1 89.12 125 ARG B CA 1
ATOM 2176 C C . ARG B 1 125 ? -11.977 -29.297 -29.891 1 89.12 125 ARG B C 1
ATOM 2178 O O . ARG B 1 125 ? -12.727 -29.812 -30.719 1 89.12 125 ARG B O 1
ATOM 2185 N N . GLU B 1 126 ? -11.297 -30 -29.141 1 88.25 126 GLU B N 1
ATOM 2186 C CA . GLU B 1 126 ? -11.32 -31.453 -29.109 1 88.25 126 GLU B CA 1
ATOM 2187 C C . GLU B 1 126 ? -12.688 -31.984 -28.672 1 88.25 126 GLU B C 1
ATOM 2189 O O . GLU B 1 126 ? -13.211 -32.938 -29.25 1 88.25 126 GLU B O 1
ATOM 2194 N N . MET B 1 127 ? -13.305 -31.297 -27.812 1 91.62 127 MET B N 1
ATOM 2195 C CA . MET B 1 127 ? -14.617 -31.688 -27.312 1 91.62 127 MET B CA 1
ATOM 2196 C C . MET B 1 127 ? -15.688 -31.469 -28.375 1 91.62 127 MET B C 1
ATOM 2198 O O . MET B 1 127 ? -16.656 -32.219 -28.453 1 91.62 127 MET B O 1
ATOM 2202 N N . ASN B 1 128 ? -15.578 -30.391 -29.125 1 89.06 128 ASN B N 1
ATOM 2203 C CA . ASN B 1 128 ? -16.531 -30.078 -30.188 1 89.06 128 ASN B CA 1
ATOM 2204 C C . ASN B 1 128 ? -16.406 -31.031 -31.359 1 89.06 128 ASN B C 1
ATOM 2206 O O . ASN B 1 128 ? -17.375 -31.297 -32.062 1 89.06 128 ASN B O 1
ATOM 2210 N N . ARG B 1 129 ? -15.211 -31.484 -31.562 1 87.94 129 ARG B N 1
ATOM 2211 C CA . ARG B 1 129 ? -14.977 -32.438 -32.656 1 87.94 129 ARG B CA 1
ATOM 2212 C C . ARG B 1 129 ? -15.594 -33.781 -32.344 1 87.94 129 ARG B C 1
ATOM 2214 O O . ARG B 1 129 ? -16.125 -34.438 -33.219 1 87.94 129 ARG B O 1
ATOM 2221 N N . ASP B 1 130 ? -15.578 -34.219 -31.188 1 85.56 130 ASP B N 1
ATOM 2222 C CA . ASP B 1 130 ? -16.078 -35.531 -30.797 1 85.56 130 ASP B CA 1
ATOM 2223 C C . ASP B 1 130 ? -17.578 -35.531 -30.547 1 85.56 130 ASP B C 1
ATOM 2225 O O . ASP B 1 130 ? -18.203 -36.562 -30.375 1 85.56 130 ASP B O 1
ATOM 2229 N N . GLY B 1 131 ? -18.156 -34.281 -30.359 1 64.56 131 GLY B N 1
ATOM 2230 C CA . GLY B 1 131 ? -19.594 -34.219 -30.156 1 64.56 131 GLY B CA 1
ATOM 2231 C C . GLY B 1 131 ? -20.359 -33.844 -31.406 1 64.56 131 GLY B C 1
ATOM 2232 O O . GLY B 1 131 ? -21.406 -34.406 -31.703 1 64.56 131 GLY B O 1
#

Nearest PDB structures (foldseek):
  6k9f-assembly1_B  TM=7.481E-01  e=5.392E-01  Homo sapiens
  6k9f-assembly1_B  TM=7.502E-01  e=1.034E+00  Homo sapiens
  6bzh-assembly1_D  TM=5.705E-01  e=3.322E+00  Mus musculus

Foldseek 3Di:
DPPPPVVPLPQDDPLLDDLVLCVVCLLVLLVLCQDPPPVLVLCDVVVVDDPVLSVVLVVCVVVPNGRSVSSSVSSVVSSVVDDRVVVCSCPDPVNCVNRVSVVVVVVVSVVSSVVVVVVVVVVVVVVVVVD/DPPPVPVDPVQDDPLLDDLVLCVVCLLVLLVLCQDCPPVLVLCDVVVVDDPVLSVVLVVCVVVPDGRSVSSSVSSVVSSVVDDRVVVCSCPDPVNCVNRVSVVVVVVVSVVSSVVVVVVVVVVVVVVVVVD

Organism: Felis catus (NCBI:txid9685)

Radius of gyration: 22.35 Å; Cα contacts (8 Å, |Δi|>4): 197; chains: 2; bounding box: 61×81×51 Å

Secondary structure (DSSP, 8-state):
----------PPPGGG--HHHHHHHHHHHHHH--SSTTHHHHHHHTTSS-HHHHHHHHHHHHTT--HHHHHHHHHHHHGGG--HHHHHHHT-HHHHHH-TTHHHHHHHHHHHHHHHHHHHHHHHHHHHHH-/----------PPPGGG--HHHHHHHHHHHHHH--SSTTHHHHHHHTTSS-HHHHHHHHHHHHTT--HHHHHHHHHHHHGGG--HHHHHHHT-HHHHHH-TTHHHHHHHHHHHHHHHHHHHHHHHHHHHHH-